Protein AF-A0A1Q9T207-F1 (afdb_monomer_lite)

Radius of gyration: 22.08 Å; chains: 1; bounding box: 42×48×74 Å

Foldseek 3Di:
DVLLLLLLQVQQWPPDDDDDDPRDPVVSLVCQLVSLLVLLLVLLLQLLVVVVPDPSLVSLLVSLVVSCNGRVCPVLLVQQLVQQLVVDPDPVRSVVSSPDPDGDPRSVVRSVVVSVVSSVVLSVCSVPDDSVSSSNVSSNVRSVVSVVVVVVVVPDDPDDPDDPPPPPPPPPPPDDPDVVVVPDDPDDDDDDDDDDDDDDDDDDPDDDDDDDPPDDDDDDDDD

Structure (mmCIF, N/CA/C/O backbone):
data_AF-A0A1Q9T207-F1
#
_entry.id   AF-A0A1Q9T207-F1
#
loop_
_atom_site.group_PDB
_atom_site.id
_atom_site.type_symbol
_atom_site.label_atom_id
_atom_site.label_alt_id
_atom_site.label_comp_id
_atom_site.label_asym_id
_atom_site.label_entity_id
_atom_site.label_seq_id
_atom_site.pdbx_PDB_ins_code
_atom_site.Cartn_x
_atom_site.Cartn_y
_atom_site.Cartn_z
_atom_site.occupancy
_atom_site.B_iso_or_equiv
_atom_site.auth_seq_id
_atom_site.auth_comp_id
_atom_site.auth_asym_id
_atom_site.auth_atom_id
_atom_site.pdbx_PDB_model_num
ATOM 1 N N . MET A 1 1 ? 7.999 22.626 -12.030 1.00 81.19 1 MET A N 1
ATOM 2 C CA . MET A 1 1 ? 7.361 22.180 -10.773 1.00 81.19 1 MET A CA 1
ATOM 3 C C . MET A 1 1 ? 6.037 21.455 -11.021 1.00 81.19 1 MET A C 1
ATOM 5 O O . MET A 1 1 ? 6.000 20.248 -10.842 1.00 81.19 1 MET A O 1
ATOM 9 N N . ILE A 1 2 ? 4.993 22.129 -11.523 1.00 85.50 2 ILE A N 1
ATOM 10 C CA . ILE A 1 2 ? 3.649 21.536 -11.728 1.00 85.50 2 ILE A CA 1
ATOM 11 C C . ILE A 1 2 ? 3.660 20.309 -12.662 1.00 85.50 2 ILE A C 1
ATOM 13 O O . ILE A 1 2 ? 3.004 19.313 -12.377 1.00 85.50 2 ILE A O 1
ATOM 17 N N . ALA A 1 3 ? 4.436 20.346 -13.753 1.00 85.25 3 ALA A N 1
ATOM 18 C CA . ALA A 1 3 ? 4.557 19.205 -14.669 1.00 85.25 3 ALA A CA 1
ATOM 19 C C . ALA A 1 3 ? 5.151 17.955 -13.988 1.00 85.25 3 ALA A C 1
ATOM 21 O O . ALA A 1 3 ? 4.603 16.872 -14.128 1.00 85.25 3 ALA A O 1
ATOM 22 N N . ALA A 1 4 ? 6.199 18.126 -13.176 1.00 85.31 4 ALA A N 1
ATOM 23 C CA . ALA A 1 4 ? 6.829 17.036 -12.428 1.00 85.31 4 ALA A CA 1
ATOM 24 C C . ALA A 1 4 ? 5.882 16.417 -11.385 1.00 85.31 4 ALA A C 1
ATOM 26 O O . ALA A 1 4 ? 5.848 15.201 -11.236 1.00 85.31 4 ALA A O 1
ATOM 27 N N . LEU A 1 5 ? 5.074 17.239 -10.704 1.00 87.56 5 LEU A N 1
ATOM 28 C CA . LEU A 1 5 ? 4.040 16.744 -9.789 1.00 87.56 5 LEU A CA 1
ATOM 29 C C . LEU A 1 5 ? 2.987 15.916 -10.530 1.00 87.56 5 LEU A C 1
ATOM 31 O O . LEU A 1 5 ? 2.640 14.834 -10.080 1.00 87.56 5 LEU A O 1
ATOM 35 N N . ARG A 1 6 ? 2.516 16.384 -11.690 1.00 87.31 6 ARG A N 1
ATOM 36 C CA . ARG A 1 6 ? 1.548 15.643 -12.509 1.00 87.31 6 ARG A CA 1
ATOM 37 C C . ARG A 1 6 ? 2.106 14.303 -12.988 1.00 87.31 6 ARG A C 1
ATOM 39 O O . ARG A 1 6 ? 1.400 13.303 -12.895 1.00 87.31 6 ARG A O 1
ATOM 46 N N . ASP A 1 7 ? 3.351 14.283 -13.456 1.00 88.25 7 ASP A N 1
ATOM 47 C CA . ASP A 1 7 ? 4.018 13.064 -13.920 1.00 88.25 7 ASP A CA 1
ATOM 48 C C . ASP A 1 7 ? 4.171 12.058 -12.768 1.00 88.25 7 ASP A C 1
ATOM 50 O O . ASP A 1 7 ? 3.765 10.902 -12.907 1.00 88.25 7 ASP A O 1
ATOM 54 N N . ALA A 1 8 ? 4.640 12.507 -11.597 1.00 88.25 8 ALA A N 1
ATOM 55 C CA . ALA A 1 8 ? 4.740 11.676 -10.396 1.00 88.25 8 ALA A CA 1
ATOM 56 C C . ALA A 1 8 ? 3.371 11.143 -9.936 1.00 88.25 8 ALA A C 1
ATOM 58 O O . ALA A 1 8 ? 3.242 9.950 -9.666 1.00 88.25 8 ALA A O 1
ATOM 59 N N . THR A 1 9 ? 2.333 11.984 -9.902 1.00 89.19 9 THR A N 1
ATOM 60 C CA . THR A 1 9 ? 0.974 11.563 -9.531 1.00 89.19 9 THR A CA 1
ATOM 61 C C . THR A 1 9 ? 0.409 10.552 -10.523 1.00 89.19 9 THR A C 1
ATOM 63 O O . THR A 1 9 ? -0.174 9.559 -10.100 1.00 89.19 9 THR A O 1
ATOM 66 N N . SER A 1 10 ? 0.617 10.749 -11.828 1.00 88.88 10 SER A N 1
ATOM 67 C CA . SER A 1 10 ? 0.140 9.814 -12.858 1.00 88.88 10 SER A CA 1
ATOM 68 C C . SER A 1 10 ? 0.834 8.449 -12.813 1.00 88.88 10 SER A C 1
ATOM 70 O O . SER A 1 10 ? 0.262 7.457 -13.253 1.00 88.88 10 SER A O 1
ATOM 72 N N . PHE A 1 11 ? 2.061 8.395 -12.286 1.00 88.88 11 PHE A N 1
ATOM 73 C CA . PHE A 1 11 ? 2.812 7.155 -12.119 1.00 88.88 11 PHE A CA 1
ATOM 74 C C . PHE A 1 11 ? 2.459 6.433 -10.813 1.00 88.88 11 PHE A C 1
ATOM 76 O O . PHE A 1 11 ? 2.287 5.218 -10.805 1.00 88.88 11 PHE A O 1
ATOM 83 N N . LEU A 1 12 ? 2.355 7.174 -9.706 1.00 87.81 12 LEU A N 1
ATOM 84 C CA . LEU A 1 12 ? 2.147 6.612 -8.368 1.00 87.81 12 LEU A CA 1
ATOM 85 C C . LEU A 1 12 ? 0.671 6.365 -8.025 1.00 87.81 12 LEU A C 1
ATOM 87 O O . LEU A 1 12 ? 0.388 5.692 -7.032 1.00 87.81 12 LEU A O 1
ATOM 91 N N . THR A 1 13 ? -0.264 6.924 -8.800 1.00 89.44 13 THR A N 1
ATOM 92 C CA . THR A 1 13 ? -1.707 6.813 -8.555 1.00 89.44 13 THR A CA 1
ATOM 93 C C . THR A 1 13 ? -2.482 6.488 -9.831 1.00 89.44 13 THR A C 1
ATOM 95 O O . THR A 1 13 ? -2.053 6.795 -10.939 1.00 89.44 13 THR A O 1
ATOM 98 N N . ARG A 1 14 ? -3.672 5.905 -9.674 1.00 88.94 14 ARG A N 1
ATOM 99 C CA . ARG A 1 14 ? -4.650 5.642 -10.742 1.00 88.94 14 ARG A CA 1
ATOM 100 C C . ARG A 1 14 ? -5.539 6.844 -11.063 1.00 88.94 14 ARG A C 1
ATOM 102 O O . ARG A 1 14 ? -6.515 6.693 -11.797 1.00 88.94 14 ARG A O 1
ATOM 109 N N . VAL A 1 15 ? -5.245 8.024 -10.517 1.00 85.62 15 VAL A N 1
ATOM 110 C CA . VAL A 1 15 ? -6.032 9.227 -10.799 1.00 85.62 15 VAL A CA 1
ATOM 111 C C . VAL A 1 15 ? -5.892 9.556 -12.292 1.00 85.62 15 VAL A C 1
ATOM 113 O O . VAL A 1 15 ? -4.766 9.736 -12.764 1.00 85.62 15 VAL A O 1
ATOM 116 N N . PRO A 1 16 ? -6.998 9.625 -13.058 1.00 79.31 16 PRO A N 1
ATOM 117 C CA . PRO A 1 16 ? -6.947 9.861 -14.494 1.00 79.31 16 PRO A CA 1
ATOM 118 C C . PRO A 1 16 ? -6.528 11.308 -14.767 1.00 79.31 16 PRO A C 1
ATOM 120 O O . PRO A 1 16 ? -7.347 12.220 -14.847 1.00 79.31 16 PRO A O 1
ATOM 123 N N . LEU A 1 17 ? -5.221 11.520 -14.902 1.00 81.56 17 LEU A N 1
ATOM 124 C CA . LEU A 1 17 ? -4.640 12.795 -15.298 1.00 81.56 17 LEU A CA 1
ATOM 125 C C . LEU A 1 17 ? -4.380 12.776 -16.807 1.00 81.56 17 LEU A C 1
ATOM 127 O O . LEU A 1 17 ? -3.891 11.765 -17.324 1.00 81.56 17 LEU A O 1
ATOM 131 N N . PRO A 1 18 ? -4.659 13.872 -17.540 1.00 77.31 18 PRO A N 1
ATOM 132 C CA . PRO A 1 18 ? -4.395 13.876 -18.968 1.00 77.31 18 PRO A CA 1
ATOM 133 C C . PRO A 1 18 ? -2.890 13.678 -19.201 1.00 77.31 18 PRO A C 1
ATOM 135 O O . PRO A 1 18 ? -2.061 14.240 -18.476 1.00 77.31 18 PRO A O 1
ATOM 138 N N . GLN A 1 19 ? -2.525 12.873 -20.188 1.00 71.31 19 GLN A N 1
ATOM 139 C CA . GLN A 1 19 ? -1.120 12.641 -20.515 1.00 71.31 19 GLN A CA 1
ATOM 140 C C . GLN A 1 19 ? -0.538 13.903 -21.161 1.00 71.31 19 GLN A C 1
ATOM 142 O O . GLN A 1 19 ? -1.222 14.585 -21.925 1.00 71.31 19 GLN A O 1
ATOM 147 N N . ARG A 1 20 ? 0.701 14.256 -20.810 1.00 80.44 20 ARG A N 1
ATOM 148 C CA . ARG A 1 20 ? 1.410 15.396 -21.403 1.00 80.44 20 ARG A CA 1
ATOM 149 C C . ARG A 1 20 ? 2.435 14.908 -22.413 1.00 80.44 20 ARG A C 1
ATOM 151 O O . ARG A 1 20 ? 3.100 13.897 -22.195 1.00 80.44 20 ARG A O 1
ATOM 158 N N . GLU A 1 21 ? 2.618 15.682 -23.474 1.00 76.50 21 GLU A N 1
ATOM 159 C CA . GLU A 1 21 ? 3.817 15.568 -24.298 1.00 76.50 21 GLU A CA 1
ATOM 160 C C . GLU A 1 21 ? 5.047 15.901 -23.438 1.00 76.50 21 GLU A C 1
ATOM 162 O O . GLU A 1 21 ? 5.043 16.877 -22.682 1.00 76.50 21 GLU A O 1
ATOM 167 N N . GLY A 1 22 ? 6.080 15.057 -23.509 1.00 78.81 22 GLY A N 1
ATOM 168 C CA . GLY A 1 22 ? 7.305 15.226 -22.719 1.00 78.81 22 GLY A CA 1
ATOM 169 C C . GLY A 1 22 ? 7.266 14.671 -21.288 1.00 78.81 22 GLY A C 1
ATOM 170 O O . GLY A 1 22 ? 7.990 15.191 -20.445 1.00 78.81 22 GLY A O 1
ATOM 171 N N . PHE A 1 23 ? 6.456 13.640 -21.010 1.00 85.44 23 PHE A N 1
ATOM 172 C CA . PHE A 1 23 ? 6.502 12.886 -19.745 1.00 85.44 23 PHE A CA 1
ATOM 173 C C . PHE A 1 23 ? 7.939 12.460 -19.393 1.00 85.44 23 PHE A C 1
ATOM 175 O O . PHE A 1 23 ? 8.586 11.747 -20.169 1.00 85.44 23 PHE A O 1
ATOM 182 N N . ASP A 1 24 ? 8.420 12.867 -18.216 1.00 86.12 24 ASP A N 1
ATOM 183 C CA . ASP A 1 24 ? 9.770 12.551 -17.738 1.00 86.12 24 ASP A CA 1
ATOM 184 C C . ASP A 1 24 ? 9.762 12.184 -16.251 1.00 86.12 24 ASP A C 1
ATOM 186 O O . ASP A 1 24 ? 9.867 13.023 -15.350 1.00 86.12 24 ASP A O 1
ATOM 190 N N . LEU A 1 25 ? 9.699 10.877 -16.000 1.00 85.00 25 LEU A N 1
ATOM 191 C CA . LEU A 1 25 ? 9.671 10.332 -14.649 1.00 85.00 25 LEU A CA 1
ATOM 192 C C . LEU A 1 25 ? 10.972 10.587 -13.872 1.00 85.00 25 LEU A C 1
ATOM 194 O O . LEU A 1 25 ? 10.935 10.751 -12.654 1.00 85.00 25 LEU A O 1
ATOM 198 N N . ALA A 1 26 ? 12.120 10.649 -14.555 1.00 86.06 26 ALA A N 1
ATOM 199 C CA . ALA A 1 26 ? 13.399 10.896 -13.894 1.00 86.06 26 ALA A CA 1
ATOM 200 C C . ALA A 1 26 ? 13.456 12.329 -13.354 1.00 86.06 26 ALA A C 1
ATOM 202 O O . ALA A 1 26 ? 13.868 12.549 -12.215 1.00 86.06 26 ALA A O 1
ATOM 203 N N . ARG A 1 27 ? 12.959 13.299 -14.130 1.00 86.69 27 ARG A N 1
ATOM 204 C CA . ARG A 1 27 ? 12.821 14.693 -13.689 1.00 86.69 27 ARG A CA 1
ATOM 205 C C . ARG A 1 27 ? 11.719 14.883 -12.642 1.00 86.69 27 ARG A C 1
ATOM 207 O O . ARG A 1 27 ? 11.763 15.853 -11.886 1.00 86.69 27 ARG A O 1
ATOM 214 N N . ALA A 1 28 ? 10.751 13.971 -12.581 1.00 89.62 28 ALA A N 1
ATOM 215 C CA . ALA A 1 28 ? 9.677 13.962 -11.591 1.00 89.62 28 ALA A CA 1
ATOM 216 C C . ALA A 1 28 ? 10.046 13.289 -10.256 1.00 89.62 28 ALA A C 1
ATOM 218 O O . ALA A 1 28 ? 9.310 13.447 -9.284 1.00 89.62 28 ALA A O 1
ATOM 219 N N . ALA A 1 29 ? 11.180 12.585 -10.177 1.00 89.62 29 ALA A N 1
ATOM 220 C CA . ALA A 1 29 ? 11.577 11.789 -9.013 1.00 89.62 29 ALA A CA 1
ATOM 221 C C . ALA A 1 29 ? 11.528 12.565 -7.684 1.00 89.62 29 ALA A C 1
ATOM 223 O O . ALA A 1 29 ? 10.996 12.062 -6.701 1.00 89.62 29 ALA A O 1
ATOM 224 N N . TRP A 1 30 ? 11.994 13.819 -7.655 1.00 91.81 30 TRP A N 1
ATOM 225 C CA . TRP A 1 30 ? 11.982 14.653 -6.441 1.00 91.81 30 TRP A CA 1
ATOM 226 C C . TRP A 1 30 ? 10.572 14.876 -5.858 1.00 91.81 30 TRP A C 1
ATOM 228 O O . TRP A 1 30 ? 10.441 15.167 -4.673 1.00 91.81 30 TRP A O 1
ATOM 238 N N . ALA A 1 31 ? 9.518 14.729 -6.669 1.00 93.00 31 ALA A N 1
ATOM 239 C CA . ALA A 1 31 ? 8.132 14.914 -6.255 1.00 93.00 31 ALA A CA 1
ATOM 240 C C . ALA A 1 31 ? 7.495 13.647 -5.653 1.00 93.00 31 ALA A C 1
ATOM 242 O O . ALA A 1 31 ? 6.406 13.724 -5.086 1.00 93.00 31 ALA A O 1
ATOM 243 N N . PHE A 1 32 ? 8.146 12.481 -5.735 1.00 93.50 32 PHE A N 1
ATOM 244 C CA . PHE A 1 32 ? 7.571 11.221 -5.247 1.00 93.50 32 PHE A CA 1
ATOM 245 C C . PHE A 1 32 ? 7.272 11.230 -3.740 1.00 93.50 32 PHE A C 1
ATOM 247 O O . PHE A 1 32 ? 6.194 10.762 -3.374 1.00 93.50 32 PHE A O 1
ATOM 254 N N . PRO A 1 33 ? 8.142 11.764 -2.854 1.00 95.12 33 PRO A N 1
ATOM 255 C CA . PRO A 1 33 ? 7.838 11.827 -1.424 1.00 95.12 33 PRO A CA 1
ATOM 256 C C . PRO A 1 33 ? 6.640 12.735 -1.128 1.00 95.12 33 PRO A C 1
ATOM 258 O O . PRO A 1 33 ? 5.850 12.429 -0.245 1.00 95.12 33 PRO A O 1
ATOM 261 N N . ILE A 1 34 ? 6.461 13.809 -1.906 1.00 96.06 34 ILE A N 1
ATOM 262 C CA . ILE A 1 34 ? 5.330 14.740 -1.770 1.00 96.06 34 ILE A CA 1
ATOM 263 C C . ILE A 1 34 ? 4.022 14.038 -2.146 1.00 96.06 34 ILE A C 1
ATOM 265 O O . ILE A 1 34 ? 3.042 14.102 -1.408 1.00 96.06 34 ILE A O 1
ATOM 269 N N . VAL A 1 35 ? 4.015 13.319 -3.272 1.00 94.88 35 VAL A N 1
ATOM 270 C CA . VAL A 1 35 ? 2.852 12.522 -3.691 1.00 94.88 35 VAL A CA 1
ATOM 271 C C . VAL A 1 35 ? 2.574 11.402 -2.685 1.00 94.88 35 VAL A C 1
ATOM 273 O O . VAL A 1 35 ? 1.422 11.177 -2.326 1.00 94.88 35 VAL A O 1
ATOM 276 N N . GLY A 1 36 ? 3.619 10.739 -2.180 1.00 95.25 36 GLY A N 1
ATOM 277 C CA . GLY A 1 36 ? 3.515 9.735 -1.122 1.00 95.25 36 GLY A CA 1
ATOM 278 C C . GLY A 1 36 ? 2.890 10.291 0.158 1.00 95.25 36 GLY A C 1
ATOM 279 O O . GLY A 1 36 ? 1.985 9.666 0.704 1.00 95.25 36 GLY A O 1
ATOM 280 N N . ALA A 1 37 ? 3.306 11.486 0.588 1.00 97.44 37 ALA A N 1
ATOM 281 C CA . ALA A 1 37 ? 2.718 12.180 1.730 1.00 97.44 37 ALA A CA 1
ATOM 282 C C . ALA A 1 37 ? 1.232 12.479 1.514 1.00 97.44 37 ALA A C 1
ATOM 284 O O . ALA A 1 37 ? 0.419 12.222 2.397 1.00 97.44 37 ALA A O 1
ATOM 285 N N . GLY A 1 38 ? 0.868 12.963 0.322 1.00 97.00 38 GLY A N 1
ATOM 286 C CA . GLY A 1 38 ? -0.524 13.230 -0.039 1.00 97.00 38 GLY A CA 1
ATOM 287 C C . GLY A 1 38 ? -1.396 11.973 -0.008 1.00 97.00 38 GLY A C 1
ATOM 288 O O . GLY A 1 38 ? -2.480 11.994 0.568 1.00 97.00 38 GLY A O 1
ATOM 289 N N . VAL A 1 39 ? -0.907 10.859 -0.563 1.00 96.19 39 VAL A N 1
ATOM 290 C CA . VAL A 1 39 ? -1.602 9.561 -0.498 1.00 96.19 39 VAL A CA 1
ATOM 291 C C . VAL A 1 39 ? -1.780 9.118 0.955 1.00 96.19 39 VAL A C 1
ATOM 293 O O . VAL A 1 39 ? -2.894 8.788 1.351 1.00 96.19 39 VAL A O 1
ATOM 296 N N . GLY A 1 40 ? -0.719 9.170 1.764 1.00 97.00 40 GLY A N 1
ATOM 297 C CA . GLY A 1 40 ? -0.780 8.801 3.179 1.00 97.00 40 GLY A CA 1
ATOM 298 C C . GLY A 1 40 ? -1.740 9.673 3.993 1.00 97.00 40 GLY A C 1
ATOM 299 O O . GLY A 1 40 ? -2.481 9.156 4.824 1.00 97.00 40 GLY A O 1
ATOM 300 N N . ALA A 1 41 ? -1.800 10.976 3.706 1.00 97.88 41 ALA A N 1
ATOM 301 C CA . ALA A 1 41 ? -2.737 11.893 4.349 1.00 97.88 41 ALA A CA 1
ATOM 302 C C . ALA A 1 41 ? -4.199 11.560 4.009 1.00 97.88 41 ALA A C 1
ATOM 304 O O . ALA A 1 41 ? -5.042 11.521 4.903 1.00 97.88 41 ALA A O 1
ATOM 305 N N . VAL A 1 42 ? -4.495 11.266 2.736 1.00 97.06 42 VAL A N 1
ATOM 306 C CA . VAL A 1 42 ? -5.834 10.830 2.301 1.00 97.06 42 VAL A CA 1
ATOM 307 C C . VAL A 1 42 ? -6.221 9.521 2.986 1.00 97.06 42 VAL A C 1
ATOM 309 O O . VAL A 1 42 ? -7.328 9.409 3.506 1.00 97.06 42 VAL A O 1
ATOM 312 N N . VAL A 1 43 ? -5.309 8.549 3.042 1.00 97.31 43 VAL A N 1
ATOM 313 C CA . VAL A 1 43 ? -5.544 7.262 3.714 1.00 97.31 43 VAL A CA 1
ATOM 314 C C . VAL A 1 43 ? -5.778 7.454 5.213 1.00 97.31 43 VAL A C 1
ATOM 316 O O . VAL A 1 43 ? -6.706 6.862 5.755 1.00 97.31 43 VAL A O 1
ATOM 319 N N . GLY A 1 44 ? -5.005 8.316 5.879 1.00 97.56 44 GLY A N 1
ATOM 320 C CA . GLY A 1 44 ? -5.186 8.621 7.302 1.00 97.56 44 GLY A CA 1
ATOM 321 C C . GLY A 1 44 ? -6.515 9.306 7.599 1.00 97.56 44 GLY A C 1
ATOM 322 O O . GLY A 1 44 ? -7.206 8.920 8.540 1.00 97.56 44 GLY A O 1
ATOM 323 N N . ALA A 1 45 ? -6.915 10.263 6.758 1.00 97.69 45 ALA A N 1
ATOM 324 C CA . ALA A 1 45 ? -8.205 10.931 6.880 1.00 97.69 45 ALA A CA 1
ATOM 325 C C . ALA A 1 45 ? -9.371 9.954 6.659 1.00 97.69 45 ALA A C 1
ATOM 327 O O . ALA A 1 45 ? -10.351 9.994 7.401 1.00 97.69 45 ALA A O 1
ATOM 328 N N . LEU A 1 46 ? -9.253 9.044 5.685 1.00 97.56 46 LEU A N 1
ATOM 329 C CA . LEU A 1 46 ? -10.243 7.991 5.453 1.00 97.56 46 LEU A CA 1
ATOM 330 C C . LEU A 1 46 ? -10.307 6.996 6.616 1.00 97.56 46 LEU A C 1
ATOM 332 O O . LEU A 1 46 ? -11.405 6.644 7.033 1.00 97.56 46 LEU A O 1
ATOM 336 N N . ALA A 1 47 ? -9.161 6.568 7.154 1.00 97.81 47 ALA A N 1
ATOM 337 C CA . ALA A 1 47 ? -9.100 5.652 8.292 1.00 97.81 47 ALA A CA 1
ATOM 338 C C . ALA A 1 47 ? -9.803 6.245 9.516 1.00 97.81 47 ALA A C 1
ATOM 340 O O . ALA A 1 47 ? -10.690 5.608 10.081 1.00 97.81 47 ALA A O 1
ATOM 341 N N . TRP A 1 48 ? -9.451 7.482 9.881 1.00 97.94 48 TRP A N 1
ATOM 342 C CA . TRP A 1 48 ? -10.067 8.163 11.016 1.00 97.94 48 TRP A CA 1
ATOM 343 C C . TRP A 1 48 ? -11.549 8.471 10.776 1.00 97.94 48 TRP A C 1
ATOM 345 O O . TRP A 1 48 ? -12.391 8.214 11.630 1.00 97.94 48 TRP A O 1
ATOM 355 N N . GLY A 1 49 ? -11.901 8.987 9.596 1.00 97.38 49 GLY A N 1
ATOM 356 C CA . GLY A 1 49 ? -13.292 9.289 9.257 1.00 97.38 49 GLY A CA 1
ATOM 357 C C . GLY A 1 49 ? -14.182 8.044 9.283 1.00 97.38 49 GLY A C 1
ATOM 358 O O . GLY A 1 49 ? -15.290 8.087 9.811 1.00 97.38 49 GLY A O 1
ATOM 359 N N . ALA A 1 50 ? -13.684 6.913 8.776 1.00 97.62 50 ALA A N 1
ATOM 360 C CA . ALA A 1 50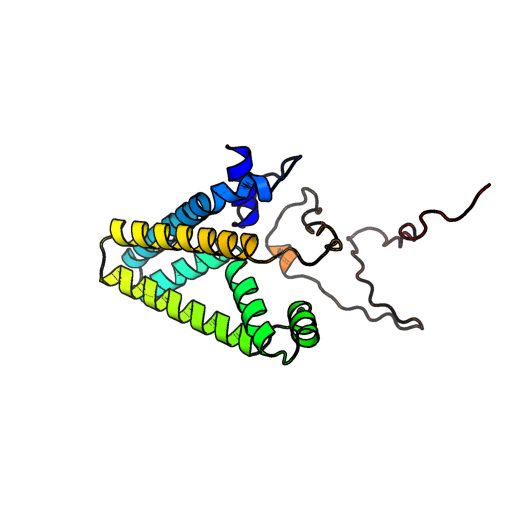 ? -14.399 5.644 8.829 1.00 97.62 50 ALA A CA 1
ATOM 361 C C . ALA A 1 50 ? -14.525 5.107 10.263 1.00 97.62 50 ALA A C 1
ATOM 363 O O . ALA A 1 50 ? -15.572 4.558 10.602 1.00 97.62 50 ALA A O 1
ATOM 364 N N . SER A 1 51 ? -13.522 5.295 11.130 1.00 97.44 51 SER A N 1
ATOM 365 C CA . SER A 1 51 ? -13.589 4.807 12.517 1.00 97.44 51 SER A CA 1
ATOM 366 C C . SER A 1 51 ? -14.646 5.504 13.372 1.00 97.44 51 SER A C 1
ATOM 368 O O . SER A 1 51 ? -15.007 4.987 14.423 1.00 97.44 51 SER A O 1
ATOM 370 N N . LEU A 1 52 ? -15.182 6.642 12.919 1.00 97.00 52 LEU A N 1
ATOM 371 C CA . LEU A 1 52 ? -16.332 7.296 13.554 1.00 97.00 52 LEU A CA 1
ATOM 372 C C . LEU A 1 52 ? -17.657 6.560 13.297 1.00 97.00 52 LEU A C 1
ATOM 374 O O . LEU A 1 52 ? -18.631 6.792 14.007 1.00 97.00 52 LEU A O 1
ATOM 378 N N . LEU A 1 53 ? -17.712 5.706 12.271 1.00 97.75 53 LEU A N 1
ATOM 379 C CA . LEU A 1 53 ? -18.935 5.043 11.808 1.00 97.75 53 LEU A CA 1
ATOM 380 C C . LEU A 1 53 ? -18.893 3.521 11.979 1.00 97.75 53 LEU A C 1
ATOM 382 O O . LEU A 1 53 ? -19.938 2.891 12.126 1.00 97.75 53 LEU A O 1
ATOM 386 N N . VAL A 1 54 ? -17.703 2.917 11.920 1.00 97.69 54 VAL A N 1
ATOM 387 C CA . VAL A 1 54 ? -17.510 1.460 11.962 1.00 97.69 54 VAL A CA 1
ATOM 388 C C . VAL A 1 54 ? -16.372 1.073 12.914 1.00 97.69 54 VAL A C 1
ATOM 390 O O . VAL A 1 54 ? -15.524 1.912 13.221 1.00 97.69 54 VAL A O 1
ATOM 393 N N . PRO A 1 55 ? -16.294 -0.197 13.363 1.00 97.50 55 PRO A N 1
ATOM 394 C CA . PRO A 1 55 ? -15.214 -0.643 14.238 1.00 97.50 55 PRO A CA 1
ATOM 395 C C . PRO A 1 55 ? -13.816 -0.368 13.651 1.00 97.50 55 PRO A C 1
ATOM 397 O O . PRO A 1 55 ? -13.640 -0.490 12.432 1.00 97.50 55 PRO A O 1
ATOM 400 N N . PRO A 1 56 ? -12.792 -0.094 14.487 1.00 96.25 56 PRO A N 1
ATOM 401 C CA . PRO A 1 56 ? -11.456 0.303 14.026 1.00 96.25 56 PRO A CA 1
ATOM 402 C C . PRO A 1 56 ? -10.814 -0.657 13.019 1.00 96.25 56 PRO A C 1
ATOM 404 O O . PRO A 1 56 ? -10.152 -0.221 12.080 1.00 96.25 56 PRO A O 1
ATOM 407 N N . LEU A 1 57 ? -11.045 -1.966 13.166 1.00 97.81 57 LEU A N 1
ATOM 408 C CA . LEU A 1 57 ? -10.548 -2.972 12.226 1.00 97.81 57 LEU A CA 1
ATOM 409 C C . LEU A 1 57 ? -11.160 -2.813 10.824 1.00 97.81 57 LEU A C 1
ATOM 411 O O . LEU A 1 57 ? -10.456 -2.916 9.817 1.00 97.81 57 LEU A O 1
ATOM 415 N N . VAL A 1 58 ? -12.464 -2.534 10.752 1.00 97.94 58 VAL A N 1
ATOM 416 C CA . VAL A 1 58 ? -13.174 -2.311 9.485 1.00 97.94 58 VAL A CA 1
ATOM 417 C C . VAL A 1 58 ? -12.702 -1.002 8.856 1.00 97.94 58 VAL A C 1
ATOM 419 O O . VAL A 1 58 ? -12.382 -0.981 7.671 1.00 97.94 58 VAL A O 1
ATOM 422 N N . ALA A 1 59 ? -12.572 0.063 9.651 1.00 97.94 59 ALA A N 1
ATOM 423 C CA . ALA A 1 59 ? -12.055 1.354 9.199 1.00 97.94 59 ALA A CA 1
ATOM 424 C C . ALA A 1 59 ? -10.633 1.248 8.620 1.00 97.94 59 ALA A C 1
ATOM 426 O O . ALA A 1 59 ? -10.377 1.720 7.511 1.00 97.94 59 ALA A O 1
ATOM 427 N N . ALA A 1 60 ? -9.728 0.558 9.323 1.00 98.06 60 ALA A N 1
ATOM 428 C CA . ALA A 1 60 ? -8.369 0.295 8.858 1.00 98.06 60 ALA A CA 1
ATOM 429 C C . ALA A 1 60 ? -8.357 -0.510 7.549 1.00 98.06 60 ALA A C 1
ATOM 431 O O . ALA A 1 60 ? -7.644 -0.160 6.609 1.00 98.06 60 ALA A O 1
ATOM 432 N N . THR A 1 61 ? -9.194 -1.547 7.451 1.00 98.19 61 THR A N 1
ATOM 433 C CA . THR A 1 61 ? -9.313 -2.371 6.238 1.00 98.19 61 THR A CA 1
ATOM 434 C C . THR A 1 61 ? -9.811 -1.552 5.044 1.00 98.19 61 THR A C 1
ATOM 436 O O . THR A 1 61 ? -9.249 -1.654 3.954 1.00 98.19 61 THR A O 1
ATOM 439 N N . LEU A 1 62 ? -10.826 -0.702 5.238 1.00 98.00 62 LEU A N 1
ATOM 440 C CA . LEU A 1 62 ? -11.348 0.184 4.193 1.00 98.00 62 LEU A CA 1
ATOM 441 C C . LEU A 1 62 ? -10.303 1.208 3.734 1.00 98.00 62 LEU A C 1
ATOM 443 O O . LEU A 1 62 ? -10.178 1.453 2.534 1.00 98.00 62 LEU A O 1
ATOM 447 N N . ALA A 1 63 ? -9.527 1.770 4.661 1.00 97.50 63 ALA A N 1
ATOM 448 C CA . ALA A 1 63 ? -8.461 2.712 4.339 1.00 97.50 63 ALA A CA 1
ATOM 449 C C . ALA A 1 63 ? -7.329 2.055 3.531 1.00 97.50 63 ALA A C 1
ATOM 451 O O . ALA A 1 63 ? -6.900 2.605 2.517 1.00 97.50 63 ALA A O 1
ATOM 452 N N . VAL A 1 64 ? -6.895 0.850 3.922 1.00 97.62 64 VAL A N 1
ATOM 453 C CA . VAL A 1 64 ? -5.890 0.076 3.172 1.00 97.62 64 VAL A CA 1
ATOM 454 C C . VAL A 1 64 ? -6.424 -0.320 1.793 1.00 97.62 64 VAL A C 1
ATOM 456 O O . VAL A 1 64 ? -5.723 -0.170 0.795 1.00 97.62 64 VAL A O 1
ATOM 459 N N . LEU A 1 65 ? -7.688 -0.744 1.692 1.00 96.88 65 LEU A N 1
ATOM 460 C CA . LEU A 1 65 ? -8.321 -1.027 0.402 1.00 96.88 65 LEU A CA 1
ATOM 461 C C . LEU A 1 65 ? -8.343 0.218 -0.499 1.00 96.88 65 LEU A C 1
ATOM 463 O O . LEU A 1 65 ? -8.018 0.128 -1.685 1.00 96.88 65 LEU A O 1
ATOM 467 N N . ALA A 1 66 ? -8.681 1.382 0.058 1.00 95.88 66 ALA A N 1
ATOM 468 C CA . ALA A 1 66 ? -8.648 2.647 -0.664 1.00 95.88 66 ALA A CA 1
ATOM 469 C C . ALA A 1 66 ? -7.231 2.990 -1.149 1.00 95.88 66 ALA A C 1
ATOM 471 O O . ALA A 1 66 ? -7.080 3.407 -2.297 1.00 95.88 66 ALA A O 1
ATOM 472 N N . GLU A 1 67 ? -6.188 2.755 -0.344 1.00 95.69 67 GLU A N 1
ATOM 473 C CA . GLU A 1 67 ? -4.794 2.931 -0.775 1.00 95.69 67 GLU A CA 1
ATOM 474 C C . GLU A 1 67 ? -4.442 2.023 -1.960 1.00 95.69 67 GLU A C 1
ATOM 476 O O . GLU A 1 67 ? -3.858 2.478 -2.950 1.00 95.69 67 GLU A O 1
ATOM 481 N N . VAL A 1 68 ? -4.820 0.743 -1.890 1.00 95.44 68 VAL A N 1
ATOM 482 C CA . VAL A 1 68 ? -4.561 -0.236 -2.955 1.00 95.44 68 VAL A CA 1
ATOM 483 C C . VAL A 1 68 ? -5.241 0.189 -4.257 1.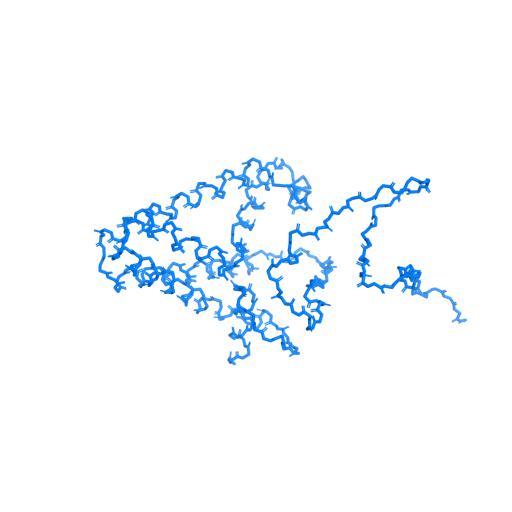00 95.44 68 VAL A C 1
ATOM 485 O O . VAL A 1 68 ? -4.616 0.157 -5.320 1.00 95.44 68 VAL A O 1
ATOM 488 N N . LEU A 1 69 ? -6.492 0.650 -4.188 1.00 94.62 69 LEU A N 1
ATOM 489 C CA . LEU A 1 69 ? -7.231 1.142 -5.352 1.00 94.62 69 LEU A CA 1
ATOM 490 C C . LEU A 1 69 ? -6.638 2.445 -5.904 1.00 94.62 69 LEU A C 1
ATOM 492 O O . LEU A 1 69 ? -6.461 2.569 -7.118 1.00 94.62 69 LEU A O 1
ATOM 496 N N . LEU A 1 70 ? -6.294 3.387 -5.021 1.00 93.38 70 LEU A N 1
ATOM 497 C CA . LEU A 1 70 ? -5.739 4.692 -5.377 1.00 93.38 70 LEU A CA 1
ATOM 498 C C . LEU A 1 70 ? -4.366 4.567 -6.038 1.00 93.38 70 LEU A C 1
ATOM 500 O O . LEU A 1 70 ? -4.088 5.271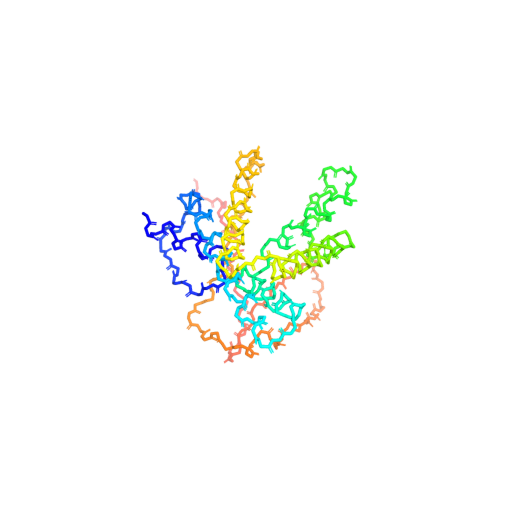 -7.004 1.00 93.38 70 LEU A O 1
ATOM 504 N N . THR A 1 71 ? -3.515 3.666 -5.551 1.00 92.38 71 THR A N 1
ATOM 505 C CA . THR A 1 71 ? -2.156 3.449 -6.078 1.00 92.38 71 THR A CA 1
ATOM 506 C C . THR A 1 71 ? -2.100 2.394 -7.183 1.00 92.38 71 THR A C 1
ATOM 508 O O . THR A 1 71 ? -1.087 2.256 -7.864 1.00 92.38 71 THR A O 1
ATOM 511 N N . GLY A 1 72 ? -3.180 1.634 -7.378 1.00 90.25 72 GLY A N 1
ATOM 512 C CA . GLY A 1 72 ? -3.236 0.540 -8.343 1.00 90.25 72 GLY A CA 1
ATOM 513 C C . GLY A 1 72 ? -2.375 -0.665 -7.969 1.00 90.25 72 GLY A C 1
ATOM 514 O O . GLY A 1 72 ? -1.989 -1.403 -8.870 1.00 90.25 72 GLY A O 1
ATOM 515 N N . ALA A 1 73 ? -2.085 -0.849 -6.676 1.00 90.75 73 ALA A N 1
ATOM 516 C CA . ALA A 1 73 ? -1.281 -1.940 -6.121 1.00 90.75 73 ALA A CA 1
ATOM 517 C C . ALA A 1 73 ? 0.184 -2.011 -6.602 1.00 90.75 73 ALA A C 1
ATOM 519 O O . ALA A 1 73 ? 0.834 -3.029 -6.393 1.00 90.75 73 ALA A O 1
ATOM 520 N N . LEU A 1 74 ? 0.742 -0.932 -7.171 1.00 88.50 74 LEU A N 1
ATOM 521 C CA . LEU A 1 74 ? 2.117 -0.913 -7.705 1.00 88.50 74 LEU A CA 1
ATOM 522 C C . LEU A 1 74 ? 3.177 -1.374 -6.682 1.00 88.50 74 LEU A C 1
ATOM 524 O O . LEU A 1 74 ? 4.154 -2.026 -7.031 1.00 88.50 74 LEU A O 1
ATOM 528 N N . HIS A 1 75 ? 2.976 -1.041 -5.405 1.00 88.19 75 HIS A N 1
ATOM 529 C CA . HIS A 1 75 ? 3.887 -1.420 -4.321 1.00 88.19 75 HIS A CA 1
ATOM 530 C C . HIS A 1 75 ? 3.767 -2.902 -3.954 1.00 88.19 75 HIS A C 1
ATOM 532 O O . HIS A 1 75 ? 4.770 -3.530 -3.630 1.00 88.19 75 HIS A O 1
ATOM 538 N N . LEU A 1 76 ? 2.550 -3.450 -4.015 1.00 90.88 76 LEU A N 1
ATOM 539 C CA . LEU A 1 76 ? 2.288 -4.857 -3.717 1.00 90.88 76 LEU A CA 1
ATOM 540 C C . LEU A 1 76 ? 2.810 -5.759 -4.836 1.00 90.88 76 LEU A C 1
ATOM 542 O O . LEU A 1 76 ? 3.365 -6.808 -4.543 1.00 90.88 76 LEU A O 1
ATOM 546 N N . ASP A 1 77 ? 2.695 -5.315 -6.088 1.00 89.81 77 ASP A N 1
ATOM 547 C CA . ASP A 1 77 ? 3.268 -5.987 -7.259 1.00 89.81 77 ASP A CA 1
ATOM 548 C C . ASP A 1 77 ? 4.798 -6.084 -7.136 1.00 89.81 77 ASP A C 1
ATOM 550 O O . ASP A 1 77 ? 5.368 -7.171 -7.137 1.00 89.81 77 ASP A O 1
ATOM 554 N N . GLY A 1 78 ? 5.461 -4.955 -6.851 1.00 89.00 78 GLY A N 1
ATOM 555 C CA . GLY A 1 78 ? 6.906 -4.932 -6.614 1.00 89.00 78 GLY A CA 1
ATOM 556 C C . GLY A 1 78 ? 7.350 -5.783 -5.417 1.00 89.00 78 GLY A C 1
ATOM 557 O O . GLY A 1 78 ? 8.411 -6.405 -5.469 1.00 89.00 78 GLY A O 1
ATOM 558 N N . LEU A 1 79 ? 6.553 -5.836 -4.344 1.00 90.81 79 LEU A N 1
ATOM 559 C CA . LEU A 1 79 ? 6.807 -6.715 -3.201 1.00 90.81 79 LEU A CA 1
ATOM 560 C C . LEU A 1 79 ? 6.689 -8.196 -3.589 1.00 90.81 79 LEU A C 1
ATOM 562 O O . LEU A 1 79 ? 7.558 -8.982 -3.209 1.00 90.81 79 LEU A O 1
ATOM 566 N N . ALA A 1 80 ? 5.649 -8.560 -4.345 1.00 92.25 80 ALA A N 1
ATOM 567 C CA . ALA A 1 80 ? 5.446 -9.920 -4.828 1.00 92.25 80 ALA A CA 1
ATOM 568 C C . ALA A 1 80 ? 6.611 -10.365 -5.723 1.00 92.25 80 ALA A C 1
ATOM 570 O O . ALA A 1 80 ? 7.226 -11.390 -5.438 1.00 92.25 80 ALA A O 1
ATOM 571 N N . ASP A 1 81 ? 6.999 -9.540 -6.700 1.00 89.62 81 ASP A N 1
ATOM 572 C CA . ASP A 1 81 ? 8.123 -9.806 -7.606 1.00 89.62 81 ASP A CA 1
ATOM 573 C C . ASP A 1 81 ? 9.449 -9.989 -6.857 1.00 89.62 81 ASP A C 1
ATOM 575 O O . ASP A 1 81 ? 10.252 -10.873 -7.175 1.00 89.62 81 ASP A O 1
ATOM 579 N N . CYS A 1 82 ? 9.701 -9.154 -5.843 1.00 88.19 82 CYS A N 1
ATOM 580 C CA . CYS A 1 82 ? 10.909 -9.256 -5.027 1.00 88.19 82 CYS A CA 1
ATOM 581 C C . CYS A 1 82 ? 10.920 -10.541 -4.191 1.00 88.19 82 CYS A C 1
ATOM 583 O O . CYS A 1 82 ? 11.964 -11.187 -4.082 1.00 88.19 82 CYS A O 1
ATOM 585 N N . ALA A 1 83 ? 9.778 -10.919 -3.615 1.00 91.12 83 ALA A N 1
ATOM 586 C CA . ALA A 1 83 ? 9.651 -12.127 -2.811 1.00 91.12 83 ALA A CA 1
ATOM 587 C C . ALA A 1 83 ? 9.732 -13.400 -3.666 1.00 91.12 83 ALA A C 1
ATOM 589 O O . ALA A 1 83 ? 10.450 -14.330 -3.302 1.00 91.12 83 ALA A O 1
ATOM 590 N N . ASP A 1 84 ? 9.083 -13.436 -4.831 1.00 89.88 84 ASP A N 1
ATOM 591 C CA . ASP A 1 84 ? 9.176 -14.565 -5.762 1.00 89.88 84 ASP A CA 1
ATOM 592 C C . ASP A 1 84 ? 10.586 -14.709 -6.345 1.00 89.88 84 ASP A C 1
ATOM 594 O O . ASP A 1 84 ? 11.092 -15.825 -6.503 1.00 89.88 84 ASP A O 1
ATOM 598 N N . GLY A 1 85 ? 11.296 -13.594 -6.543 1.00 85.69 85 GLY A N 1
ATOM 599 C CA . GLY A 1 85 ? 12.715 -13.592 -6.884 1.00 85.69 85 GLY A CA 1
ATOM 600 C C . GLY A 1 85 ? 13.599 -14.352 -5.882 1.00 85.69 85 GLY A C 1
ATOM 601 O O . GLY A 1 85 ? 14.640 -14.878 -6.277 1.00 85.69 85 GLY A O 1
ATOM 602 N N . CYS A 1 86 ? 13.201 -14.492 -4.613 1.00 86.31 86 CYS A N 1
ATOM 603 C CA . CYS A 1 86 ? 13.937 -15.293 -3.627 1.00 86.31 86 CYS A CA 1
ATOM 604 C C . CYS A 1 86 ? 13.847 -16.807 -3.885 1.00 86.31 86 CYS A C 1
ATOM 606 O O . CYS A 1 86 ? 14.722 -17.546 -3.434 1.00 86.31 86 CYS A O 1
ATOM 608 N N . GLY A 1 87 ? 12.850 -17.273 -4.645 1.00 83.88 87 GLY A N 1
ATOM 609 C CA . GLY A 1 87 ? 12.705 -18.681 -5.030 1.00 83.88 87 GLY A CA 1
ATOM 610 C C . GLY A 1 87 ? 13.754 -19.166 -6.042 1.00 83.88 87 GLY A C 1
ATOM 611 O O . GLY A 1 87 ? 13.930 -20.371 -6.224 1.00 83.88 87 GLY A O 1
ATOM 612 N N . GLY A 1 88 ? 14.481 -18.252 -6.696 1.00 85.69 88 GLY A N 1
ATOM 613 C CA . GLY A 1 88 ? 15.564 -18.591 -7.621 1.00 85.69 88 GLY A CA 1
ATOM 614 C C . GLY A 1 88 ? 16.912 -18.780 -6.916 1.00 85.69 88 GLY A C 1
ATOM 615 O O . GLY A 1 88 ? 17.337 -17.944 -6.110 1.00 85.69 88 GLY A O 1
ATOM 616 N N . ARG A 1 89 ? 17.626 -19.861 -7.253 1.00 85.00 89 ARG A N 1
ATOM 617 C CA . ARG A 1 89 ? 18.944 -20.198 -6.676 1.00 85.00 89 ARG A CA 1
ATOM 618 C C . ARG A 1 89 ? 20.088 -19.390 -7.286 1.00 85.00 89 ARG A C 1
ATOM 620 O O . ARG A 1 89 ? 20.996 -18.975 -6.575 1.00 85.00 89 ARG A O 1
ATOM 627 N N . ASP A 1 90 ? 20.022 -19.133 -8.586 1.00 89.25 90 ASP A N 1
ATOM 628 C CA . ASP A 1 90 ? 21.015 -18.375 -9.353 1.00 89.25 90 ASP A CA 1
ATOM 629 C C . ASP A 1 90 ? 20.390 -17.133 -10.015 1.00 89.25 90 ASP A C 1
ATOM 631 O O . ASP A 1 90 ? 19.170 -17.029 -10.159 1.00 89.25 90 ASP A O 1
ATOM 635 N N . ARG A 1 91 ? 21.215 -16.175 -10.454 1.00 86.50 91 ARG A N 1
ATOM 636 C CA . ARG A 1 91 ? 20.740 -14.914 -11.054 1.00 86.50 91 ARG A CA 1
ATOM 637 C C . ARG A 1 91 ? 19.814 -15.123 -12.257 1.00 86.50 91 ARG A C 1
ATOM 639 O O . ARG A 1 91 ? 18.886 -14.337 -12.438 1.00 86.50 91 ARG A O 1
ATOM 646 N N . GLU A 1 92 ? 20.065 -16.130 -13.087 1.00 87.62 92 GLU A N 1
ATOM 647 C CA . GLU A 1 92 ? 19.265 -16.387 -14.283 1.00 87.62 92 GLU A CA 1
ATOM 648 C C . GLU A 1 92 ? 17.875 -16.904 -13.903 1.00 87.62 92 GLU A C 1
ATOM 650 O O . GLU A 1 92 ? 16.873 -16.411 -14.419 1.00 87.62 92 GLU A O 1
ATOM 655 N N . SER A 1 93 ? 17.796 -17.822 -12.936 1.00 84.25 93 SER A N 1
ATOM 656 C CA . SER A 1 93 ? 16.536 -18.327 -12.390 1.00 84.25 93 SER A CA 1
ATOM 657 C C . SER A 1 93 ? 15.687 -17.219 -11.758 1.00 84.25 93 SER A C 1
ATOM 659 O O . SER A 1 93 ? 14.506 -17.122 -12.079 1.00 84.25 93 SER A O 1
ATOM 661 N N . ARG A 1 94 ? 16.286 -16.313 -10.969 1.00 85.94 94 ARG A N 1
ATOM 662 C CA . ARG A 1 94 ? 15.576 -15.166 -10.367 1.00 85.94 94 ARG A CA 1
ATOM 663 C C . ARG A 1 94 ? 14.986 -14.240 -11.428 1.00 85.94 94 ARG A C 1
ATOM 665 O O . ARG A 1 94 ? 13.822 -13.869 -11.355 1.00 85.94 94 ARG A O 1
ATOM 672 N N . LEU A 1 95 ? 15.773 -13.913 -12.456 1.00 84.75 95 LEU A N 1
ATOM 673 C CA . LEU A 1 95 ? 15.322 -13.061 -13.561 1.00 84.75 95 LEU A CA 1
ATOM 674 C C . LEU A 1 95 ? 14.275 -13.734 -14.454 1.00 84.75 95 LEU A C 1
ATOM 676 O O . LEU A 1 95 ? 13.512 -13.026 -15.107 1.00 84.75 95 LEU A O 1
ATOM 680 N N . ARG A 1 96 ? 14.268 -15.070 -14.542 1.00 86.00 96 ARG A N 1
ATOM 681 C CA . ARG A 1 96 ? 13.200 -15.814 -15.220 1.00 86.00 96 ARG A CA 1
ATOM 682 C C . ARG A 1 96 ? 11.901 -15.750 -14.421 1.00 86.00 96 ARG A C 1
ATOM 684 O O . ARG A 1 96 ? 10.886 -15.433 -15.023 1.00 86.00 96 ARG A O 1
ATOM 691 N N . ILE A 1 97 ? 11.958 -15.967 -13.104 1.00 84.81 97 ILE A N 1
ATOM 692 C CA . ILE A 1 97 ? 10.785 -15.904 -12.217 1.00 84.81 97 ILE A CA 1
ATOM 693 C C . ILE A 1 97 ? 10.144 -14.511 -12.263 1.00 84.81 97 ILE A C 1
ATOM 695 O O . ILE A 1 97 ? 8.965 -14.407 -12.554 1.00 84.81 97 ILE A O 1
ATOM 699 N N . MET A 1 98 ? 10.928 -13.436 -12.124 1.00 78.50 98 MET A N 1
ATOM 700 C CA . MET A 1 98 ? 10.410 -12.054 -12.179 1.00 78.50 98 MET A CA 1
ATOM 701 C C . MET A 1 98 ? 9.833 -11.633 -13.548 1.00 78.50 98 MET A C 1
ATOM 703 O O . MET A 1 98 ? 9.268 -10.554 -13.676 1.00 78.50 98 MET A O 1
ATOM 707 N N . LYS A 1 99 ? 10.065 -12.408 -14.616 1.00 80.81 99 LYS A N 1
ATOM 708 C CA . LYS A 1 99 ? 9.487 -12.150 -15.950 1.00 80.81 99 LYS A CA 1
ATOM 709 C C . LYS A 1 99 ? 8.247 -12.989 -16.217 1.00 80.81 99 LYS A C 1
ATOM 711 O O . LYS A 1 99 ? 7.594 -12.770 -17.239 1.00 80.81 99 LYS A O 1
ATOM 716 N N . ASP A 1 100 ? 7.986 -13.976 -15.371 1.00 81.81 100 ASP A N 1
ATOM 717 C CA . ASP A 1 100 ? 6.758 -14.741 -15.432 1.00 81.81 100 ASP A CA 1
ATOM 718 C C . ASP A 1 100 ? 5.609 -13.870 -14.912 1.00 81.81 100 ASP A C 1
ATOM 720 O O . ASP A 1 100 ? 5.787 -13.029 -14.039 1.00 81.81 100 ASP A O 1
ATOM 724 N N . HIS A 1 101 ? 4.425 -14.044 -15.486 1.00 77.88 101 HIS A N 1
ATOM 725 C CA . HIS A 1 101 ? 3.209 -13.389 -15.008 1.00 77.88 101 HIS A CA 1
ATOM 726 C C . HIS A 1 101 ? 2.522 -14.198 -13.898 1.00 77.88 101 HIS A C 1
ATOM 728 O O . HIS A 1 101 ? 1.528 -13.743 -13.332 1.00 77.88 101 HIS A O 1
ATOM 734 N N . ALA A 1 102 ? 2.997 -15.417 -13.628 1.00 81.69 102 ALA A N 1
ATOM 735 C CA . ALA A 1 102 ? 2.507 -16.244 -12.539 1.00 81.69 102 ALA A CA 1
ATOM 736 C C . ALA A 1 102 ? 3.013 -15.729 -11.184 1.00 81.69 102 ALA A C 1
ATOM 738 O O . ALA A 1 102 ? 4.215 -15.591 -10.976 1.00 81.69 102 ALA A O 1
ATOM 739 N N . VAL A 1 103 ? 2.087 -15.511 -10.248 1.00 82.25 103 VAL A N 1
ATOM 740 C CA . VAL A 1 103 ? 2.415 -15.185 -8.855 1.00 82.25 103 VAL A CA 1
ATOM 741 C C . VAL A 1 103 ? 2.780 -16.472 -8.118 1.00 82.25 103 VAL A C 1
ATOM 743 O O . VAL A 1 103 ? 2.024 -17.448 -8.147 1.00 82.25 103 VAL A O 1
ATOM 746 N N . GLY A 1 104 ? 3.935 -16.485 -7.460 1.00 86.94 104 GLY A N 1
ATOM 747 C CA . GLY A 1 104 ? 4.400 -17.608 -6.660 1.00 86.94 104 GLY A CA 1
ATOM 748 C C . GLY A 1 104 ? 3.869 -17.589 -5.225 1.00 86.94 104 GLY A C 1
ATOM 749 O O . GLY A 1 104 ? 3.185 -16.668 -4.762 1.00 86.94 104 GLY A O 1
ATOM 750 N N . VAL A 1 105 ? 4.184 -18.655 -4.483 1.00 90.75 105 VAL A N 1
ATOM 751 C CA . VAL A 1 105 ? 3.789 -18.791 -3.070 1.00 90.75 105 VAL A CA 1
ATOM 752 C C . VAL A 1 105 ? 4.495 -17.745 -2.205 1.00 90.75 105 VAL A C 1
ATOM 754 O O . VAL A 1 105 ? 3.883 -17.207 -1.286 1.00 90.75 105 VAL A O 1
ATOM 757 N N . TYR A 1 106 ? 5.752 -17.414 -2.519 1.00 90.50 106 TYR A N 1
ATOM 758 C CA . TYR A 1 106 ? 6.515 -16.402 -1.789 1.00 90.50 106 TYR A CA 1
ATOM 759 C C . TYR A 1 106 ? 5.920 -15.007 -1.981 1.00 90.50 106 TYR A C 1
ATOM 761 O O . TYR A 1 106 ? 5.707 -14.303 -0.995 1.00 90.50 106 TYR A O 1
ATOM 769 N N . GLY A 1 107 ? 5.589 -14.635 -3.219 1.00 92.50 107 GLY A N 1
ATOM 770 C CA . GLY A 1 107 ? 4.931 -13.375 -3.547 1.00 92.50 107 GLY A CA 1
ATOM 771 C C . GLY A 1 107 ? 3.569 -13.252 -2.875 1.00 92.50 107 GLY A C 1
ATOM 772 O O . GLY A 1 107 ? 3.297 -12.261 -2.197 1.00 92.50 107 GLY A O 1
ATOM 773 N N . THR A 1 108 ? 2.750 -14.304 -2.961 1.00 94.31 108 THR A N 1
ATOM 774 C CA . THR A 1 108 ? 1.436 -14.347 -2.300 1.00 94.31 108 THR A CA 1
ATOM 775 C C . THR A 1 108 ? 1.564 -14.195 -0.783 1.00 94.31 108 THR A C 1
ATOM 777 O O . THR A 1 108 ? 0.886 -13.357 -0.188 1.00 94.31 108 THR A O 1
ATOM 780 N N . ALA A 1 109 ? 2.451 -14.967 -0.146 1.00 95.56 109 ALA A N 1
ATOM 781 C CA . ALA A 1 109 ? 2.664 -14.904 1.297 1.00 95.56 109 ALA A CA 1
ATOM 782 C C . ALA A 1 109 ? 3.163 -13.520 1.738 1.00 95.56 109 ALA A C 1
ATOM 784 O O . ALA A 1 109 ? 2.658 -12.974 2.717 1.00 95.56 109 ALA A O 1
ATOM 785 N N . ALA A 1 110 ? 4.103 -12.925 0.998 1.00 95.56 110 ALA A N 1
ATOM 786 C CA . ALA A 1 110 ? 4.625 -11.596 1.294 1.00 95.56 110 ALA A CA 1
ATOM 787 C C . ALA A 1 110 ? 3.534 -10.518 1.225 1.00 95.56 110 ALA A C 1
ATOM 789 O O . ALA A 1 110 ? 3.421 -9.710 2.146 1.00 95.56 110 ALA A O 1
ATOM 790 N N . VAL A 1 111 ? 2.697 -10.528 0.182 1.00 96.12 11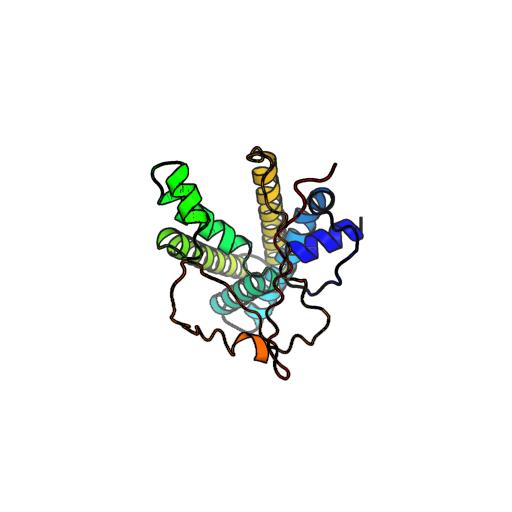1 VAL A N 1
ATOM 791 C CA . VAL A 1 111 ? 1.592 -9.568 0.030 1.00 96.12 111 VAL A CA 1
ATOM 792 C C . VAL A 1 111 ? 0.548 -9.737 1.132 1.00 96.12 111 VAL A C 1
ATOM 794 O O . VAL A 1 111 ? 0.131 -8.744 1.727 1.00 96.12 111 VAL A O 1
ATOM 797 N N . VAL A 1 112 ? 0.146 -10.974 1.446 1.00 97.12 112 VAL A N 1
ATOM 798 C CA . VAL A 1 112 ? -0.836 -11.241 2.510 1.00 97.12 112 VAL A CA 1
ATOM 799 C C . VAL A 1 112 ? -0.310 -10.771 3.864 1.00 97.12 112 VAL A C 1
ATOM 801 O O . VAL A 1 112 ? -1.004 -10.034 4.561 1.00 97.12 112 VAL A O 1
ATOM 804 N N . LEU A 1 113 ? 0.923 -11.138 4.223 1.00 97.69 113 LEU A N 1
ATOM 805 C CA . LEU A 1 113 ? 1.531 -10.721 5.488 1.00 97.69 113 LEU A CA 1
ATOM 806 C C . LEU A 1 113 ? 1.697 -9.200 5.566 1.00 97.69 113 LEU A C 1
ATOM 808 O O . LEU A 1 113 ? 1.425 -8.617 6.613 1.00 97.69 113 LEU A O 1
ATOM 812 N N . ALA A 1 114 ? 2.087 -8.549 4.467 1.00 96.69 114 ALA A N 1
ATOM 813 C CA . ALA A 1 114 ? 2.213 -7.096 4.416 1.00 96.69 114 ALA A CA 1
ATOM 814 C C . ALA A 1 114 ? 0.866 -6.389 4.610 1.00 96.69 114 ALA A C 1
ATOM 816 O O . ALA A 1 114 ? 0.788 -5.451 5.399 1.00 96.69 114 ALA A O 1
ATOM 817 N N . LEU A 1 115 ? -0.201 -6.853 3.950 1.00 97.56 115 LEU A N 1
ATOM 818 C CA . LEU A 1 115 ? -1.543 -6.289 4.112 1.00 97.56 115 LEU A CA 1
ATOM 819 C C . LEU A 1 115 ? -2.078 -6.489 5.532 1.00 97.56 115 LEU A C 1
ATOM 821 O O . LEU A 1 115 ? -2.603 -5.547 6.120 1.00 97.56 115 LEU A O 1
ATOM 825 N N . VAL A 1 116 ? -1.911 -7.685 6.105 1.00 98.25 116 VAL A N 1
ATOM 826 C CA . VAL A 1 116 ? -2.320 -7.969 7.491 1.00 98.25 116 VAL A CA 1
ATOM 827 C C . VAL A 1 116 ? -1.576 -7.061 8.467 1.00 98.25 116 VAL A C 1
ATOM 829 O O . VAL A 1 116 ? -2.206 -6.430 9.315 1.00 98.25 116 VAL A O 1
ATOM 832 N N . LEU A 1 117 ? -0.253 -6.944 8.321 1.00 97.94 117 LEU A N 1
ATOM 833 C CA . LEU A 1 117 ? 0.562 -6.074 9.165 1.00 97.94 117 LEU A CA 1
ATOM 834 C C . LEU A 1 117 ? 0.147 -4.606 9.023 1.00 97.94 117 LEU A C 1
ATOM 836 O O . LEU A 1 117 ? 0.034 -3.901 10.022 1.00 97.94 117 LEU A O 1
ATOM 840 N N . GLN A 1 118 ? -0.112 -4.151 7.797 1.00 97.38 118 GLN A N 1
ATOM 841 C CA . GLN A 1 118 ? -0.536 -2.783 7.534 1.00 97.38 118 GLN A CA 1
ATOM 842 C C . GLN A 1 118 ? -1.899 -2.479 8.169 1.00 97.38 118 GLN A C 1
ATOM 844 O O . GLN A 1 118 ? -2.047 -1.449 8.825 1.00 97.38 118 GLN A O 1
ATOM 849 N N . ILE A 1 119 ? -2.880 -3.376 8.028 1.00 98.44 119 ILE A N 1
ATOM 850 C CA . ILE A 1 119 ? -4.206 -3.223 8.644 1.00 98.44 119 ILE A CA 1
ATOM 851 C C . ILE A 1 119 ? -4.084 -3.189 10.170 1.00 98.44 119 ILE A C 1
ATOM 853 O O . ILE A 1 119 ? -4.642 -2.293 10.803 1.00 98.44 119 ILE A O 1
ATOM 857 N N . ALA A 1 120 ? -3.323 -4.117 10.758 1.00 98.19 120 ALA A N 1
ATOM 858 C CA . ALA A 1 120 ? -3.098 -4.168 12.201 1.00 98.19 120 ALA A CA 1
ATOM 859 C C . ALA A 1 120 ? -2.427 -2.886 12.721 1.00 98.19 120 ALA A C 1
ATOM 861 O O . ALA A 1 120 ? -2.849 -2.331 13.735 1.00 98.19 120 ALA A O 1
ATOM 862 N N . ALA A 1 121 ? -1.430 -2.367 11.999 1.00 97.81 121 ALA A N 1
ATOM 863 C CA . ALA A 1 121 ? -0.746 -1.129 12.357 1.00 97.81 121 ALA A CA 1
ATOM 864 C C . ALA A 1 121 ? -1.683 0.088 12.303 1.00 97.81 121 ALA A C 1
ATOM 866 O O . ALA A 1 121 ? -1.719 0.875 13.247 1.00 97.81 121 ALA A O 1
ATOM 867 N N . VAL A 1 122 ? -2.480 0.235 11.239 1.00 97.88 122 VAL A N 1
ATOM 868 C CA . VAL A 1 122 ? -3.456 1.335 11.131 1.00 97.88 122 VAL A CA 1
ATOM 869 C C . VAL A 1 122 ? -4.505 1.233 12.237 1.00 97.88 122 VAL A C 1
ATOM 871 O O . VAL A 1 122 ? -4.809 2.231 12.885 1.00 97.88 122 VAL A O 1
ATOM 874 N N . GLN A 1 123 ? -5.018 0.032 12.508 1.00 97.94 123 GLN A N 1
ATOM 875 C CA . GLN A 1 123 ? -5.980 -0.193 13.584 1.00 97.94 123 GLN A CA 1
ATOM 876 C C . GLN A 1 123 ? -5.406 0.171 14.962 1.00 97.94 123 GLN A C 1
ATOM 878 O O . GLN A 1 123 ? -6.122 0.749 15.780 1.00 97.94 123 GLN A O 1
ATOM 883 N N . ALA A 1 124 ? -4.132 -0.134 15.221 1.00 97.50 124 ALA A N 1
ATOM 884 C CA . ALA A 1 124 ? -3.462 0.245 16.463 1.00 97.50 124 ALA A CA 1
ATOM 885 C C . ALA A 1 124 ? -3.307 1.771 16.594 1.00 97.50 124 ALA A C 1
ATOM 887 O O . ALA A 1 124 ? -3.544 2.322 17.671 1.00 97.50 124 ALA A O 1
ATOM 888 N N . LEU A 1 125 ? -2.971 2.465 15.498 1.00 97.25 125 LEU A N 1
ATOM 889 C CA . LEU A 1 125 ? -2.856 3.929 15.471 1.00 97.25 125 LEU A CA 1
ATOM 890 C C . LEU A 1 125 ? -4.188 4.615 15.786 1.00 97.25 125 LEU A C 1
ATOM 892 O O . LEU A 1 125 ? -4.198 5.559 16.570 1.00 97.25 125 LEU A O 1
ATOM 896 N N . LEU A 1 126 ? -5.301 4.115 15.237 1.00 96.94 126 LEU A N 1
ATOM 897 C CA . LEU A 1 126 ? -6.642 4.657 15.498 1.00 96.94 126 LEU A CA 1
ATOM 898 C C . LEU A 1 126 ? -7.035 4.611 16.983 1.00 96.94 126 LEU A C 1
ATOM 900 O O . LEU A 1 126 ? -7.807 5.449 17.429 1.00 96.94 126 LEU A O 1
ATOM 904 N N . GLY A 1 127 ? -6.519 3.641 17.746 1.00 92.62 127 GLY A N 1
ATOM 905 C CA . GLY A 1 127 ? -6.769 3.536 19.189 1.00 92.62 127 GLY A CA 1
ATOM 906 C C . GLY A 1 127 ? -5.763 4.284 20.068 1.00 92.62 127 GLY A C 1
ATOM 907 O O . GLY A 1 127 ? -5.980 4.383 21.270 1.00 92.62 127 GLY A O 1
ATOM 908 N N . SER A 1 128 ? -4.660 4.772 19.491 1.00 95.69 128 SER A N 1
ATOM 909 C CA . SER A 1 128 ? -3.525 5.326 20.245 1.00 95.69 128 SER A CA 1
ATOM 910 C C . SER A 1 128 ? -3.290 6.816 20.001 1.00 95.69 128 SER A C 1
ATOM 912 O O . SER A 1 128 ? -2.621 7.463 20.802 1.00 95.69 128 SER A O 1
ATOM 914 N N . LEU A 1 129 ? -3.780 7.356 18.885 1.00 96.38 129 LEU A N 1
ATOM 915 C CA . LEU A 1 129 ? -3.531 8.728 18.459 1.00 96.38 129 LEU A CA 1
ATOM 916 C C . LEU A 1 129 ? -4.835 9.445 18.123 1.00 96.38 129 LEU A C 1
ATOM 918 O O . LEU A 1 129 ? -5.780 8.848 17.619 1.00 96.38 129 LEU A O 1
ATOM 922 N N . GLU A 1 130 ? -4.822 10.760 18.311 1.00 96.44 130 GLU A N 1
ATOM 923 C CA . GLU A 1 130 ? -5.833 11.661 17.767 1.00 96.44 130 GLU A CA 1
ATOM 924 C C . GLU A 1 130 ? -5.786 11.703 16.231 1.00 96.44 130 GLU A C 1
ATOM 926 O O . GLU A 1 130 ? -4.771 11.378 15.601 1.00 96.44 130 GLU A O 1
ATOM 931 N N . TRP A 1 131 ? -6.863 12.201 15.622 1.00 95.94 131 TRP A N 1
ATOM 932 C CA . TRP A 1 131 ? -7.041 12.263 14.166 1.00 95.94 131 TRP A CA 1
ATOM 933 C C . TRP A 1 131 ? -5.848 12.865 13.411 1.00 95.94 131 TRP A C 1
ATOM 935 O O . TRP A 1 131 ? -5.403 12.326 12.395 1.00 95.94 131 TRP A O 1
ATOM 945 N N . TRP A 1 132 ? -5.290 13.965 13.921 1.00 96.50 132 TRP A N 1
ATOM 946 C CA . TRP A 1 132 ? -4.160 14.657 13.303 1.00 96.50 132 TRP A CA 1
ATOM 947 C C . TRP A 1 132 ? -2.873 13.831 13.401 1.00 96.50 132 TRP A C 1
ATOM 949 O O . TRP A 1 132 ? -2.059 13.856 12.478 1.00 96.50 132 TRP A O 1
ATOM 959 N N . GLY A 1 133 ? -2.708 13.060 14.481 1.00 97.38 133 GLY A N 1
ATOM 960 C CA . GLY A 1 133 ? -1.577 12.159 14.685 1.00 97.38 133 GLY A CA 1
ATOM 961 C C . GLY A 1 133 ? -1.616 10.992 13.704 1.00 97.38 133 GLY A C 1
ATOM 962 O O . GLY A 1 133 ? -0.610 10.699 13.059 1.00 97.38 133 GLY A O 1
ATOM 963 N N . VAL A 1 134 ? -2.794 10.390 13.506 1.00 97.00 134 VAL A N 1
ATOM 964 C CA . VAL A 1 134 ? -3.002 9.331 12.503 1.00 97.00 134 VAL A CA 1
ATOM 965 C C . VAL A 1 134 ? -2.657 9.835 11.099 1.00 97.00 134 VAL A C 1
ATOM 967 O O . VAL A 1 134 ? -1.886 9.194 10.380 1.00 97.00 134 VAL A O 1
ATOM 970 N N . VAL A 1 135 ? -3.167 11.010 10.717 1.00 97.94 135 VAL A N 1
ATOM 971 C CA . VAL A 1 135 ? -2.886 11.627 9.409 1.00 97.94 135 VAL A CA 1
ATOM 972 C C . VAL A 1 135 ? -1.396 11.932 9.245 1.00 97.94 135 VAL A C 1
ATOM 974 O O . VAL A 1 135 ? -0.819 11.599 8.210 1.00 97.94 135 VAL A O 1
ATOM 977 N N . ALA A 1 136 ? -0.752 12.524 10.254 1.00 97.88 136 ALA A N 1
ATOM 978 C CA . ALA A 1 136 ? 0.663 12.885 10.197 1.00 97.88 136 ALA A CA 1
ATOM 979 C C . ALA A 1 136 ? 1.577 11.656 10.080 1.00 97.88 136 ALA A C 1
ATOM 981 O O . ALA A 1 136 ? 2.515 11.657 9.275 1.00 97.88 136 ALA A O 1
ATOM 982 N N . VAL A 1 137 ? 1.294 10.589 10.835 1.00 97.81 137 VAL A N 1
ATOM 983 C CA . VAL A 1 137 ? 2.054 9.333 10.771 1.00 97.81 137 VAL A CA 1
ATOM 984 C C . VAL A 1 137 ? 1.901 8.686 9.398 1.00 97.81 137 VAL A C 1
ATOM 986 O O . VAL A 1 137 ? 2.909 8.383 8.762 1.00 97.81 137 VAL A O 1
ATOM 989 N N . LEU A 1 138 ? 0.675 8.526 8.890 1.00 97.56 138 LEU A N 1
ATOM 990 C CA . LEU A 1 138 ? 0.466 7.888 7.586 1.00 97.56 138 LEU A CA 1
ATOM 991 C C . LEU A 1 138 ? 1.010 8.729 6.423 1.00 97.56 138 LEU A C 1
ATOM 993 O O . LEU A 1 138 ? 1.587 8.166 5.492 1.00 97.56 138 LEU A O 1
ATOM 997 N N . ALA A 1 139 ? 0.931 10.062 6.492 1.00 97.75 139 ALA A N 1
ATOM 998 C CA . ALA A 1 139 ? 1.592 10.947 5.532 1.00 97.75 139 ALA A CA 1
ATOM 999 C C . ALA A 1 139 ? 3.121 10.766 5.558 1.00 97.75 139 ALA A C 1
ATOM 1001 O O . ALA A 1 139 ? 3.756 10.631 4.510 1.00 97.75 139 ALA A O 1
ATOM 1002 N N . SER A 1 140 ? 3.717 10.686 6.749 1.00 97.62 140 SER A N 1
ATOM 1003 C CA . SER A 1 140 ? 5.159 10.468 6.909 1.00 97.62 140 SER A CA 1
ATOM 1004 C C . SER A 1 140 ? 5.590 9.106 6.359 1.00 97.62 140 SER A C 1
ATOM 1006 O O . SER A 1 140 ? 6.555 9.021 5.600 1.00 97.62 140 SER A O 1
ATOM 1008 N N . VAL A 1 141 ? 4.839 8.043 6.661 1.00 96.00 141 VAL A N 1
ATOM 1009 C CA . VAL A 1 141 ? 5.076 6.694 6.122 1.00 96.00 141 VAL A CA 1
ATOM 1010 C C . VAL A 1 141 ? 4.962 6.686 4.595 1.00 96.00 141 VAL A C 1
ATOM 1012 O O . VAL A 1 141 ? 5.830 6.132 3.916 1.00 96.00 141 VAL A O 1
ATOM 1015 N N . GLY A 1 142 ? 3.950 7.354 4.035 1.00 95.44 142 GLY A N 1
ATOM 1016 C CA . GLY A 1 142 ? 3.789 7.508 2.589 1.00 95.44 142 GLY A CA 1
ATOM 1017 C C . GLY A 1 142 ? 4.980 8.214 1.934 1.00 95.44 142 GLY A C 1
ATOM 1018 O O . GLY A 1 142 ? 5.497 7.749 0.914 1.00 95.44 142 GLY A O 1
ATOM 1019 N N . ALA A 1 143 ? 5.480 9.293 2.540 1.00 96.00 143 ALA A N 1
ATOM 1020 C CA . ALA A 1 143 ? 6.657 10.013 2.057 1.00 96.00 143 ALA A CA 1
ATOM 1021 C C . ALA A 1 143 ? 7.927 9.147 2.112 1.00 96.00 143 ALA A C 1
ATOM 1023 O O . ALA A 1 143 ? 8.680 9.069 1.133 1.00 96.00 143 ALA A O 1
ATOM 1024 N N . LEU A 1 144 ? 8.142 8.450 3.233 1.00 94.81 144 LEU A N 1
ATOM 1025 C CA . LEU A 1 144 ? 9.295 7.577 3.460 1.00 94.81 144 LEU A CA 1
ATOM 1026 C C . LEU A 1 144 ? 9.303 6.391 2.495 1.00 94.81 144 LEU A C 1
ATOM 1028 O O . LEU A 1 144 ? 10.330 6.106 1.883 1.00 94.81 144 LEU A O 1
ATOM 1032 N N . SER A 1 145 ? 8.152 5.752 2.285 1.00 91.88 145 SER A N 1
ATOM 1033 C CA . SER A 1 145 ? 7.990 4.643 1.339 1.00 91.88 145 SER A CA 1
ATOM 1034 C C . SER A 1 145 ? 8.435 5.034 -0.077 1.00 91.88 145 SER A C 1
ATOM 1036 O O . SER A 1 145 ? 9.227 4.334 -0.715 1.00 91.88 145 SER A O 1
ATOM 1038 N N . ARG A 1 146 ? 7.996 6.204 -0.555 1.00 91.62 146 ARG A N 1
ATOM 1039 C CA . ARG A 1 146 ? 8.300 6.696 -1.909 1.00 91.62 146 ARG A CA 1
ATOM 1040 C C . ARG A 1 146 ? 9.740 7.207 -2.029 1.00 91.62 146 ARG A C 1
ATOM 1042 O O . ARG A 1 146 ? 10.353 7.068 -3.085 1.00 91.62 146 ARG A O 1
ATOM 1049 N N . SER A 1 147 ? 10.319 7.693 -0.933 1.00 90.38 147 SER A N 1
ATOM 1050 C CA . SER A 1 147 ? 11.752 8.009 -0.831 1.00 90.38 147 SER A CA 1
ATOM 1051 C C . SER A 1 147 ? 12.624 6.746 -0.870 1.00 90.38 147 SER A C 1
ATOM 1053 O O . SER A 1 147 ? 13.674 6.722 -1.518 1.00 90.38 147 SER A O 1
ATOM 1055 N N . GLY A 1 148 ? 12.172 5.666 -0.227 1.00 87.25 148 GLY A N 1
ATOM 1056 C CA . GLY A 1 148 ? 12.833 4.361 -0.234 1.00 87.25 148 GLY A CA 1
ATOM 1057 C C . GLY A 1 148 ? 12.940 3.780 -1.643 1.00 87.25 148 GLY A C 1
ATOM 1058 O O . GLY A 1 148 ? 14.030 3.384 -2.060 1.00 87.25 148 GLY A O 1
ATOM 1059 N N . MET A 1 149 ? 11.849 3.831 -2.418 1.00 85.88 149 MET A N 1
ATOM 1060 C CA . MET A 1 149 ? 11.844 3.413 -3.828 1.00 85.88 149 MET A CA 1
ATOM 1061 C C . MET A 1 149 ? 12.914 4.150 -4.648 1.00 85.88 149 MET A C 1
ATOM 1063 O O . MET A 1 149 ? 13.684 3.511 -5.366 1.00 85.88 149 MET A O 1
ATOM 1067 N N . LEU A 1 150 ? 13.002 5.480 -4.523 1.00 86.12 150 LEU A N 1
ATOM 1068 C CA . LEU A 1 150 ? 14.024 6.270 -5.217 1.00 86.12 150 LEU A CA 1
ATOM 1069 C C . LEU A 1 150 ? 15.434 5.870 -4.796 1.00 86.12 150 LEU A C 1
ATOM 1071 O O . LEU A 1 150 ? 16.318 5.726 -5.634 1.00 86.12 150 LEU A O 1
ATOM 1075 N N . THR A 1 151 ? 15.642 5.658 -3.499 1.00 85.81 151 THR A N 1
ATOM 1076 C CA . THR A 1 151 ? 16.947 5.282 -2.954 1.00 85.81 151 THR A CA 1
ATOM 1077 C C . THR A 1 151 ? 17.419 3.950 -3.534 1.00 85.81 151 THR A C 1
ATOM 1079 O O . THR A 1 151 ? 18.568 3.834 -3.959 1.00 85.81 151 THR A O 1
ATOM 1082 N N . VAL A 1 152 ? 16.528 2.959 -3.619 1.00 84.81 152 VAL A N 1
ATOM 1083 C CA . VAL A 1 152 ? 16.821 1.668 -4.256 1.00 84.81 152 VAL A CA 1
ATOM 1084 C C . VAL A 1 152 ? 17.089 1.852 -5.751 1.00 84.81 152 VAL A C 1
ATOM 1086 O O . VAL A 1 152 ? 18.104 1.370 -6.251 1.00 84.81 152 VAL A O 1
ATOM 1089 N N . ALA A 1 153 ? 16.243 2.605 -6.458 1.00 82.62 153 ALA A N 1
ATOM 1090 C CA . ALA A 1 153 ? 16.394 2.850 -7.891 1.00 82.62 153 ALA A CA 1
ATOM 1091 C C . ALA A 1 153 ? 17.709 3.568 -8.252 1.00 82.62 153 ALA A C 1
ATOM 1093 O O . ALA A 1 153 ? 18.283 3.299 -9.305 1.00 82.62 153 ALA A O 1
ATOM 1094 N N . LEU A 1 154 ? 18.201 4.459 -7.386 1.00 81.75 154 LEU A N 1
ATOM 1095 C CA . LEU A 1 154 ? 19.468 5.171 -7.572 1.00 81.75 154 LEU A CA 1
ATOM 1096 C C . LEU A 1 154 ? 20.691 4.312 -7.219 1.00 81.75 154 LEU A C 1
ATOM 1098 O O . LEU A 1 154 ? 21.751 4.483 -7.819 1.00 81.75 154 LEU A O 1
ATOM 1102 N N . ARG A 1 155 ? 20.562 3.386 -6.259 1.00 83.69 155 ARG A N 1
ATOM 1103 C CA . ARG A 1 155 ? 21.657 2.495 -5.833 1.00 83.69 155 ARG A CA 1
ATOM 1104 C C . ARG A 1 155 ? 21.838 1.291 -6.754 1.00 83.69 155 ARG A C 1
ATOM 1106 O O . ARG A 1 155 ? 22.956 0.802 -6.911 1.00 83.69 155 ARG A O 1
ATOM 1113 N N . LEU A 1 156 ? 20.767 0.809 -7.381 1.00 78.31 156 LEU A N 1
ATOM 1114 C CA . LEU A 1 156 ? 20.850 -0.276 -8.351 1.00 78.31 156 LEU A CA 1
ATOM 1115 C C . LEU A 1 156 ? 21.347 0.266 -9.701 1.00 78.31 156 LEU A C 1
ATOM 1117 O O . LEU A 1 156 ? 20.660 1.015 -10.392 1.00 78.31 156 LEU A O 1
ATOM 1121 N N . ARG A 1 157 ? 22.558 -0.138 -10.112 1.00 53.19 157 ARG A N 1
ATOM 1122 C CA . ARG A 1 157 ? 23.082 0.149 -11.458 1.00 53.19 157 ARG A CA 1
ATOM 1123 C C . ARG A 1 157 ? 22.108 -0.390 -12.510 1.00 53.19 157 ARG A C 1
ATOM 1125 O O . ARG A 1 157 ? 21.798 -1.581 -12.512 1.00 53.19 157 ARG A O 1
ATOM 1132 N N . ARG A 1 158 ? 21.674 0.469 -13.443 1.00 54.38 158 ARG A N 1
ATOM 1133 C CA . ARG A 1 158 ? 20.893 0.060 -14.623 1.00 54.38 158 ARG A CA 1
ATOM 1134 C C . ARG A 1 158 ? 21.624 -1.075 -15.340 1.00 54.38 158 ARG A C 1
ATOM 1136 O O . ARG A 1 158 ? 22.722 -0.882 -15.860 1.00 54.38 158 ARG A O 1
ATOM 1143 N N . GLY A 1 159 ? 21.016 -2.255 -15.379 1.00 43.16 159 GLY A N 1
ATOM 1144 C CA . GLY A 1 159 ? 21.530 -3.375 -16.154 1.00 43.16 159 GLY A CA 1
ATOM 1145 C C . GLY A 1 159 ? 21.341 -3.134 -17.650 1.00 43.16 159 GLY A C 1
ATOM 1146 O O . GLY A 1 159 ? 20.318 -3.533 -18.180 1.00 43.16 159 GLY A O 1
ATOM 1147 N N . GLY A 1 160 ? 22.325 -2.505 -18.304 1.00 44.16 160 GLY A N 1
ATOM 1148 C CA . GLY A 1 160 ? 22.573 -2.545 -19.755 1.00 44.16 160 GLY A CA 1
ATOM 1149 C C . GLY A 1 160 ? 21.493 -1.974 -20.705 1.00 44.16 160 GLY A C 1
ATOM 1150 O O . GLY A 1 160 ? 20.301 -1.943 -20.405 1.00 44.16 160 GLY A O 1
ATOM 1151 N N . PRO A 1 161 ? 21.875 -1.521 -21.913 1.00 42.16 161 PRO A N 1
ATOM 1152 C CA . PRO A 1 161 ? 20.974 -0.838 -22.835 1.00 42.16 161 PRO A CA 1
ATOM 1153 C C . PRO A 1 161 ? 20.133 -1.850 -23.622 1.00 42.16 161 PRO A C 1
ATOM 1155 O O . PRO A 1 161 ? 20.482 -2.201 -24.742 1.00 42.16 161 PRO A O 1
ATOM 1158 N N . ARG A 1 162 ? 19.035 -2.358 -23.049 1.00 37.28 162 ARG A N 1
ATOM 1159 C CA . ARG A 1 162 ? 17.988 -3.090 -23.802 1.00 37.28 162 ARG A CA 1
ATOM 1160 C C . ARG A 1 162 ? 16.667 -3.222 -23.035 1.00 37.28 162 ARG A C 1
ATOM 1162 O O . ARG A 1 162 ? 15.949 -4.205 -23.169 1.00 37.28 162 ARG A O 1
ATOM 1169 N N . GLY A 1 163 ? 16.293 -2.203 -22.266 1.00 36.69 163 GLY A N 1
ATOM 1170 C CA . GLY A 1 163 ? 14.894 -2.037 -21.886 1.00 36.69 163 GLY A CA 1
ATOM 1171 C C . GLY A 1 163 ? 14.129 -1.563 -23.114 1.00 36.69 163 GLY A C 1
ATOM 1172 O O . GLY A 1 163 ? 14.262 -0.400 -23.497 1.00 36.69 163 GLY A O 1
ATOM 1173 N N . ARG A 1 164 ? 13.358 -2.445 -23.771 1.00 35.84 164 ARG A N 1
ATOM 1174 C CA . ARG A 1 164 ? 12.280 -1.997 -24.665 1.00 35.84 164 ARG A CA 1
ATOM 1175 C C . ARG A 1 164 ? 11.546 -0.902 -23.903 1.00 35.84 164 ARG A C 1
ATOM 1177 O O . ARG A 1 164 ? 11.071 -1.170 -22.803 1.00 35.84 164 ARG A O 1
ATOM 1184 N N . ARG A 1 165 ? 11.492 0.313 -24.461 1.00 34.41 165 ARG A N 1
ATOM 1185 C CA . ARG A 1 165 ? 10.577 1.354 -23.986 1.00 34.41 165 ARG A CA 1
ATOM 1186 C C . ARG A 1 165 ? 9.238 0.653 -23.840 1.00 34.41 165 ARG A C 1
ATOM 1188 O O . ARG A 1 165 ? 8.693 0.202 -24.851 1.00 34.41 165 ARG A O 1
ATOM 1195 N N . GLY A 1 166 ? 8.790 0.460 -22.602 1.00 32.31 166 GLY A N 1
ATOM 1196 C CA . GLY A 1 166 ? 7.438 0.019 -22.342 1.00 32.31 166 GLY A CA 1
ATOM 1197 C C . GLY A 1 166 ? 6.579 1.059 -23.024 1.00 32.31 166 GLY A C 1
ATOM 1198 O O . GLY A 1 166 ? 6.466 2.181 -22.538 1.00 32.31 166 GLY A O 1
ATOM 1199 N N . ARG A 1 167 ? 6.064 0.731 -24.213 1.00 32.59 167 ARG A N 1
ATOM 1200 C CA . ARG A 1 167 ? 4.875 1.395 -24.714 1.00 32.59 167 ARG A CA 1
ATOM 1201 C C . ARG A 1 167 ? 3.860 1.013 -23.667 1.00 32.59 167 ARG A C 1
ATOM 1203 O O . ARG A 1 167 ? 3.398 -0.121 -23.625 1.00 32.59 167 ARG A O 1
ATOM 1210 N N . SER A 1 168 ? 3.679 1.922 -22.728 1.00 32.69 168 SER A N 1
ATOM 1211 C CA . SER A 1 168 ? 2.597 1.883 -21.787 1.00 32.69 168 SER A CA 1
ATOM 1212 C C . SER A 1 168 ? 1.364 1.590 -22.659 1.00 32.69 168 SER A C 1
ATOM 1214 O O . SER A 1 168 ? 1.117 2.275 -23.655 1.00 32.69 168 SER A O 1
ATOM 1216 N N . CYS A 1 169 ? 0.634 0.506 -22.383 1.00 33.19 169 CYS A N 1
ATOM 1217 C CA . CYS A 1 169 ? -0.607 0.156 -23.095 1.00 33.19 169 CYS A CA 1
ATOM 1218 C C . CYS A 1 169 ? -1.733 1.182 -22.832 1.00 33.19 169 CYS A C 1
ATOM 1220 O O . CYS A 1 169 ? -2.912 0.872 -22.921 1.00 33.19 169 CYS A O 1
ATOM 1222 N N . TRP A 1 170 ? -1.361 2.422 -22.526 1.00 29.56 170 TRP A N 1
ATOM 1223 C CA . TRP A 1 170 ? -2.199 3.599 -22.383 1.00 29.56 170 TRP A CA 1
ATOM 1224 C C . TRP A 1 170 ? -2.471 4.260 -23.742 1.00 29.56 170 TRP A C 1
ATOM 1226 O O . TRP A 1 170 ? -3.081 5.317 -23.807 1.00 29.56 170 TRP A O 1
ATOM 1236 N N . GLY A 1 171 ? -2.053 3.623 -24.842 1.00 27.44 171 GLY A N 1
ATOM 1237 C CA . GLY A 1 171 ? -2.404 3.990 -26.214 1.00 27.44 171 GLY A CA 1
ATOM 1238 C C . GLY A 1 171 ? -3.811 3.560 -26.647 1.00 27.44 171 GLY A C 1
ATOM 1239 O O . GLY A 1 171 ? -4.045 3.417 -27.844 1.00 27.44 171 GLY A O 1
ATOM 1240 N N . CYS A 1 172 ? -4.740 3.329 -25.717 1.00 30.69 172 CYS A N 1
ATOM 1241 C CA . CYS A 1 172 ? -6.158 3.335 -26.061 1.00 30.69 172 CYS A CA 1
ATOM 1242 C C . CYS A 1 172 ? -6.626 4.790 -25.970 1.00 30.69 172 CYS A C 1
ATOM 1244 O O . CYS A 1 172 ? -6.628 5.369 -24.887 1.00 30.69 172 CYS A O 1
ATOM 1246 N N . GLY A 1 173 ? -6.947 5.389 -27.121 1.00 30.64 173 GLY A N 1
ATOM 1247 C CA . GLY A 1 173 ? -7.489 6.746 -27.217 1.00 30.64 173 GLY A CA 1
ATOM 1248 C C . GLY A 1 173 ? -8.787 6.937 -26.414 1.00 30.64 173 GLY A C 1
ATOM 1249 O O . GLY A 1 173 ? -9.249 6.011 -25.747 1.00 30.64 173 GLY A O 1
ATOM 1250 N N . PRO A 1 174 ? -9.395 8.135 -26.462 1.00 37.41 174 PRO A N 1
ATOM 1251 C CA . PRO A 1 174 ? -10.523 8.515 -25.616 1.00 37.41 174 PRO A CA 1
ATOM 1252 C C . PRO A 1 174 ? -11.792 7.738 -26.000 1.00 37.41 174 PRO A C 1
ATOM 1254 O O . PRO A 1 174 ? -12.673 8.238 -26.688 1.00 37.41 174 PRO A O 1
ATOM 1257 N N . ALA A 1 175 ? -11.901 6.497 -25.544 1.00 34.44 175 ALA A N 1
ATOM 1258 C CA . ALA A 1 175 ? -13.107 5.695 -25.620 1.00 34.44 175 ALA A CA 1
ATOM 1259 C C . ALA A 1 175 ? -13.448 5.261 -24.196 1.00 34.44 175 ALA A C 1
ATOM 1261 O O . ALA A 1 175 ? -12.835 4.356 -23.642 1.00 34.44 175 ALA A O 1
ATOM 1262 N N . ARG A 1 176 ? -14.379 6.021 -23.603 1.00 32.44 176 ARG A N 1
ATOM 1263 C CA . ARG A 1 176 ? -15.147 5.757 -22.377 1.00 32.44 176 ARG A CA 1
ATOM 1264 C C . ARG A 1 176 ? -14.645 4.576 -21.540 1.00 32.44 176 ARG A C 1
ATOM 1266 O O . ARG A 1 176 ? -14.978 3.422 -21.795 1.00 32.44 176 ARG A O 1
ATOM 1273 N N . TRP A 1 177 ? -13.964 4.905 -20.448 1.00 29.02 177 TRP A N 1
ATOM 1274 C CA . TRP A 1 177 ? -13.860 4.033 -19.283 1.00 29.02 177 TRP A CA 1
ATOM 1275 C C . TRP A 1 177 ? -15.260 3.815 -18.684 1.00 29.02 177 TRP A C 1
ATOM 1277 O O . TRP A 1 177 ? -15.680 4.516 -17.770 1.00 29.02 177 TRP A O 1
ATOM 1287 N N . SER A 1 178 ? -16.019 2.862 -19.224 1.00 28.33 178 SER A N 1
ATOM 1288 C CA . SER A 1 178 ? -17.161 2.273 -18.527 1.00 28.33 178 SER A CA 1
ATOM 1289 C C . SER A 1 178 ? -16.685 1.006 -17.825 1.00 28.33 178 SER A C 1
ATOM 1291 O O . SER A 1 178 ? -16.205 0.081 -18.484 1.00 28.33 178 SER A O 1
ATOM 1293 N N . TRP A 1 179 ? -16.855 0.952 -16.505 1.00 28.77 179 TRP A N 1
ATOM 1294 C CA . TRP A 1 179 ? -16.493 -0.162 -15.615 1.00 28.77 179 TRP A CA 1
ATOM 1295 C C . TRP A 1 179 ? -16.928 -1.565 -16.097 1.00 28.77 179 TRP A C 1
ATOM 1297 O O . TRP A 1 179 ? -16.355 -2.567 -15.680 1.00 28.77 179 TRP A O 1
ATOM 1307 N N . GLN A 1 180 ? -17.891 -1.663 -17.017 1.00 33.22 180 GLN A N 1
ATOM 1308 C CA . GLN A 1 180 ? -18.412 -2.928 -17.548 1.00 33.22 180 GLN A CA 1
ATOM 1309 C C . GLN A 1 180 ? -17.492 -3.630 -18.571 1.00 33.22 180 GLN A C 1
ATOM 1311 O O . GLN A 1 180 ? -17.634 -4.835 -18.781 1.00 33.22 180 GLN A O 1
ATOM 1316 N N . ALA A 1 181 ? -16.536 -2.930 -19.195 1.00 32.75 181 ALA A N 1
ATOM 1317 C CA . ALA A 1 181 ? -15.681 -3.519 -20.236 1.00 32.75 181 ALA A CA 1
ATOM 1318 C C . ALA A 1 181 ? -14.531 -4.386 -19.682 1.00 32.75 181 ALA A C 1
ATOM 1320 O O . ALA A 1 181 ? -14.022 -5.253 -20.388 1.00 32.75 181 ALA A O 1
ATOM 1321 N N . ALA A 1 182 ? -14.150 -4.207 -18.411 1.00 37.47 182 ALA A N 1
ATOM 1322 C CA . ALA A 1 182 ? -13.013 -4.906 -17.802 1.00 37.47 182 ALA A CA 1
ATOM 1323 C C . ALA A 1 182 ? -13.258 -6.408 -17.544 1.00 37.47 182 ALA A C 1
ATOM 1325 O O . ALA A 1 182 ? -12.304 -7.157 -17.356 1.00 37.47 182 ALA A O 1
ATOM 1326 N N . TRP A 1 183 ? -14.516 -6.864 -17.560 1.00 32.34 183 TRP A N 1
ATOM 1327 C CA . TRP A 1 183 ? -14.883 -8.238 -17.185 1.00 32.34 183 TRP A CA 1
ATOM 1328 C C . TRP A 1 183 ? -15.308 -9.135 -18.351 1.00 32.34 183 TRP A C 1
ATOM 1330 O O . TRP A 1 183 ? -15.459 -10.344 -18.177 1.00 32.34 183 TRP A O 1
ATOM 1340 N N . ARG A 1 184 ? -15.495 -8.593 -19.559 1.00 33.66 184 ARG A N 1
ATOM 1341 C CA . ARG A 1 184 ? -15.976 -9.376 -20.704 1.00 33.66 184 ARG A CA 1
ATOM 1342 C C . ARG A 1 184 ? -14.893 -9.526 -21.765 1.00 33.66 184 ARG A C 1
ATOM 1344 O O . ARG A 1 184 ? -14.775 -8.711 -22.667 1.00 33.66 184 ARG A O 1
ATOM 1351 N N . GLY A 1 185 ? -14.194 -10.659 -21.713 1.00 36.22 185 GLY A N 1
ATOM 1352 C CA . GLY A 1 185 ? -13.766 -11.326 -22.943 1.00 36.22 185 GLY A CA 1
ATOM 1353 C C . GLY A 1 185 ? -12.267 -11.410 -23.196 1.00 36.22 185 GLY A C 1
ATOM 1354 O O . GLY A 1 185 ? -11.798 -10.959 -24.233 1.00 36.22 185 GLY A O 1
ATOM 1355 N N . CYS A 1 186 ? -11.532 -12.129 -22.347 1.00 32.69 186 CYS A N 1
ATOM 1356 C CA . CYS A 1 186 ? -10.334 -12.832 -22.808 1.00 32.69 186 CYS A CA 1
ATOM 1357 C C . CYS A 1 186 ? -10.731 -14.274 -23.185 1.00 32.69 186 CYS A C 1
ATOM 1359 O O . CYS A 1 186 ? -10.538 -15.213 -22.417 1.00 32.69 186 CYS A O 1
ATOM 1361 N N . ARG A 1 187 ? -11.374 -14.470 -24.349 1.00 35.91 187 ARG A N 1
ATOM 1362 C C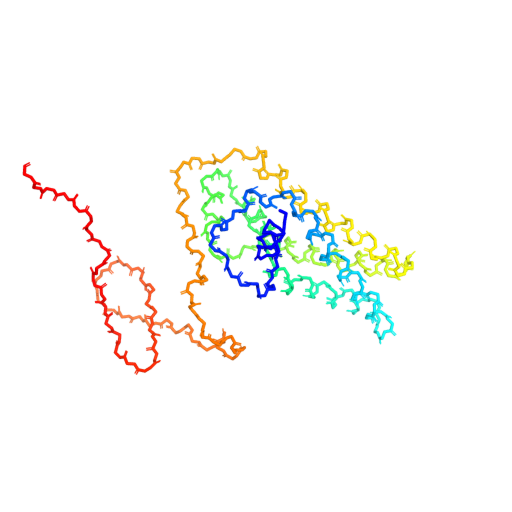A . ARG A 1 187 ? -11.578 -15.824 -24.898 1.00 35.91 187 ARG A CA 1
ATOM 1363 C C . ARG A 1 187 ? -10.303 -16.244 -25.624 1.00 35.91 187 ARG A C 1
ATOM 1365 O O . ARG A 1 187 ? -9.998 -15.720 -26.692 1.00 35.91 187 ARG A O 1
ATOM 1372 N N . ARG A 1 188 ? -9.581 -17.225 -25.072 1.00 32.66 188 ARG A N 1
ATOM 1373 C CA . ARG A 1 188 ? -8.586 -18.004 -25.824 1.00 32.66 188 ARG A CA 1
ATOM 1374 C C . ARG A 1 188 ? -9.299 -18.666 -27.005 1.00 32.66 188 ARG A C 1
ATOM 1376 O O . ARG A 1 188 ? -10.156 -19.516 -26.789 1.00 32.66 188 ARG A O 1
ATOM 1383 N N . SER A 1 189 ? -8.939 -18.310 -28.236 1.00 34.69 189 SER A N 1
ATOM 1384 C CA . SER A 1 189 ? -9.264 -19.136 -29.402 1.00 34.69 189 SER A CA 1
ATOM 1385 C C . SER A 1 189 ? -7.998 -19.861 -29.849 1.00 34.69 189 SER A C 1
ATOM 1387 O O . SER A 1 189 ? -6.926 -19.266 -29.944 1.00 34.69 189 SER A O 1
ATOM 1389 N N . ARG A 1 190 ? -8.115 -21.176 -30.033 1.00 31.81 190 ARG A N 1
ATOM 1390 C CA . ARG A 1 190 ? -7.037 -22.066 -30.459 1.00 31.81 190 ARG A CA 1
ATOM 1391 C C . ARG A 1 190 ? -7.258 -22.327 -31.946 1.00 31.81 190 ARG A C 1
ATOM 1393 O O . ARG A 1 190 ? -8.022 -23.222 -32.289 1.00 31.81 190 ARG A O 1
ATOM 1400 N N . SER A 1 191 ? -6.652 -21.543 -32.834 1.00 35.28 191 SER A N 1
ATOM 1401 C CA . SER A 1 191 ? -6.614 -21.914 -34.251 1.00 35.28 191 SER A CA 1
ATOM 1402 C C . SER A 1 191 ? -5.447 -22.873 -34.472 1.00 35.28 191 SER A C 1
ATOM 1404 O O . SER A 1 191 ? -4.276 -22.506 -34.462 1.00 35.28 191 SER A O 1
ATOM 1406 N N . GLY A 1 192 ? -5.777 -24.155 -34.611 1.00 33.38 192 GLY A N 1
ATOM 1407 C CA . GLY A 1 192 ? -4.834 -25.159 -35.077 1.00 33.38 192 GLY A CA 1
ATOM 1408 C C . GLY A 1 192 ? -4.595 -25.009 -36.578 1.00 33.38 192 GLY A C 1
ATOM 1409 O O . GLY A 1 192 ? -5.532 -25.139 -37.359 1.00 33.38 192 GLY A O 1
ATOM 1410 N N . ARG A 1 193 ? -3.340 -24.767 -36.966 1.00 35.09 193 ARG A N 1
ATOM 1411 C CA . ARG A 1 193 ? -2.601 -25.486 -38.023 1.00 35.09 193 ARG A CA 1
ATOM 1412 C C . ARG A 1 193 ? -1.177 -24.924 -38.098 1.00 35.09 193 ARG A C 1
ATOM 1414 O O . ARG A 1 193 ? -0.993 -23.746 -38.364 1.00 35.09 193 ARG A O 1
ATOM 1421 N N . SER A 1 194 ? -0.215 -25.803 -37.802 1.00 42.47 194 SER A N 1
ATOM 1422 C CA . SER A 1 194 ? 1.228 -25.737 -38.099 1.00 42.47 194 SER A CA 1
ATOM 1423 C C . SER A 1 194 ? 1.918 -24.364 -38.022 1.00 42.47 194 SER A C 1
ATOM 1425 O O . SER A 1 194 ? 1.909 -23.597 -38.981 1.00 42.47 194 SER A O 1
ATOM 1427 N N . GLY A 1 195 ? 2.628 -24.114 -36.920 1.00 31.78 195 GLY A N 1
ATOM 1428 C CA . GLY A 1 195 ? 3.595 -23.018 -36.819 1.00 31.78 195 GLY A CA 1
ATOM 1429 C C . GLY A 1 195 ? 3.674 -22.454 -35.406 1.00 31.78 195 GLY A C 1
ATOM 1430 O O . GLY A 1 195 ? 2.736 -21.833 -34.920 1.00 31.78 195 GLY A O 1
ATOM 1431 N N . SER A 1 196 ? 4.790 -22.695 -34.727 1.00 34.09 196 SER A N 1
ATOM 1432 C CA . SER A 1 196 ? 5.104 -22.219 -33.381 1.00 34.09 196 SER A CA 1
ATOM 1433 C C . SER A 1 196 ? 5.085 -20.685 -33.284 1.00 34.09 196 SER A C 1
ATOM 1435 O O . SER A 1 196 ? 6.028 -20.023 -33.715 1.00 34.09 196 SER A O 1
ATOM 1437 N N . GLY A 1 197 ? 4.041 -20.117 -32.679 1.00 31.25 197 GLY A N 1
ATOM 1438 C CA . GLY A 1 197 ? 3.994 -18.699 -32.329 1.00 31.25 197 GLY A CA 1
ATOM 1439 C C . GLY A 1 197 ? 2.744 -18.339 -31.530 1.00 31.25 197 GLY A C 1
ATOM 1440 O O . GLY A 1 197 ? 1.629 -18.475 -32.022 1.00 31.25 197 GLY A O 1
ATOM 1441 N N . TRP A 1 198 ? 2.920 -17.865 -30.295 1.00 27.38 198 TRP A N 1
ATOM 1442 C CA . TRP A 1 198 ? 1.843 -17.233 -29.531 1.00 27.38 198 TRP A CA 1
ATOM 1443 C C . TRP A 1 198 ? 1.703 -15.784 -30.007 1.00 27.38 198 TRP A C 1
ATOM 1445 O O . TRP A 1 198 ? 2.608 -14.975 -29.809 1.00 27.38 198 TRP A O 1
ATOM 1455 N N . GLY A 1 199 ? 0.590 -15.464 -30.665 1.00 32.09 199 GLY A N 1
ATOM 1456 C CA . GLY A 1 199 ? 0.233 -14.101 -31.054 1.00 32.09 199 GLY A CA 1
ATOM 1457 C C . GLY A 1 199 ? -1.021 -13.641 -30.319 1.00 32.09 199 GLY A C 1
ATOM 1458 O O . GLY A 1 199 ? -2.008 -14.371 -30.259 1.00 32.09 199 GLY A O 1
ATOM 1459 N N . TYR A 1 200 ? -0.992 -12.427 -29.773 1.00 33.50 200 TYR A N 1
ATOM 1460 C CA . TYR A 1 200 ? -2.175 -11.748 -29.244 1.00 33.50 200 TYR A CA 1
ATOM 1461 C C . TYR A 1 200 ? -2.797 -10.925 -30.377 1.00 33.50 200 TYR A C 1
ATOM 1463 O O . TYR A 1 200 ? -2.113 -10.092 -30.974 1.00 33.50 200 TYR A O 1
ATOM 1471 N N . ALA A 1 201 ? -4.073 -11.151 -30.684 1.00 36.03 201 ALA A N 1
ATOM 1472 C CA . ALA A 1 201 ? -4.829 -10.340 -31.634 1.00 36.03 201 ALA A CA 1
ATOM 1473 C C . ALA A 1 201 ? -5.810 -9.442 -30.870 1.00 36.03 201 ALA A C 1
ATOM 1475 O O . ALA A 1 201 ? -6.654 -9.938 -30.126 1.00 36.03 201 ALA A O 1
ATOM 1476 N N . CYS A 1 202 ? -5.723 -8.128 -31.073 1.00 30.95 202 CYS A N 1
ATOM 1477 C CA . CYS A 1 202 ? -6.782 -7.203 -30.680 1.00 30.95 202 CYS A CA 1
ATOM 1478 C C . CYS A 1 202 ? -7.826 -7.183 -31.804 1.00 30.95 202 CYS A C 1
ATOM 1480 O O . CYS A 1 202 ? -7.549 -6.656 -32.878 1.00 30.95 202 CYS A O 1
ATOM 1482 N N . CYS A 1 203 ? -9.007 -7.763 -31.581 1.00 30.94 203 CYS A N 1
ATOM 1483 C CA . CYS A 1 203 ? -10.157 -7.580 -32.471 1.00 30.94 203 CYS A CA 1
ATOM 1484 C C . CYS A 1 203 ? -11.128 -6.579 -31.826 1.00 30.94 203 CYS A C 1
ATOM 1486 O O . CYS A 1 203 ? -11.526 -6.744 -30.673 1.00 30.94 203 CYS A O 1
ATOM 1488 N N . SER A 1 204 ? -11.519 -5.555 -32.581 1.00 31.47 204 SER A N 1
ATOM 1489 C CA . SER A 1 204 ? -12.617 -4.648 -32.236 1.00 31.47 204 SER A CA 1
ATOM 1490 C C . SER A 1 204 ? -13.894 -5.114 -32.950 1.00 31.47 204 SER A C 1
ATOM 1492 O O . SER A 1 204 ? -13.849 -5.333 -34.162 1.00 31.47 204 SER A O 1
ATOM 1494 N N . PRO A 1 205 ? -15.042 -5.261 -32.268 1.00 34.41 205 PRO A N 1
ATOM 1495 C CA . PRO A 1 205 ? -16.341 -5.296 -32.936 1.00 34.41 205 PRO A CA 1
ATOM 1496 C C . PRO A 1 205 ? -16.808 -3.859 -33.267 1.00 34.41 205 PRO A C 1
ATOM 1498 O O . PRO A 1 205 ? -16.533 -2.966 -32.464 1.00 34.41 205 PRO A O 1
ATOM 1501 N N . PRO A 1 206 ? -17.539 -3.599 -34.375 1.00 41.91 206 PRO A N 1
ATOM 1502 C CA . PRO A 1 206 ? -18.054 -4.524 -35.380 1.00 41.91 206 PRO A CA 1
ATOM 1503 C C . PRO A 1 206 ? -17.554 -4.147 -36.792 1.00 41.91 206 PRO A C 1
ATOM 1505 O O . PRO A 1 206 ? -18.224 -3.432 -37.525 1.00 41.91 206 PRO A O 1
ATOM 1508 N N . SER A 1 207 ? -16.363 -4.583 -37.202 1.00 34.59 207 SER A N 1
ATOM 1509 C CA . SER A 1 207 ? -16.028 -4.758 -38.631 1.00 34.59 207 SER A CA 1
ATOM 1510 C C . SER A 1 207 ? -14.660 -5.424 -38.794 1.00 34.59 207 SER A C 1
ATOM 1512 O O . SER A 1 207 ? -13.641 -4.909 -38.355 1.00 34.59 207 SER A O 1
ATOM 1514 N N . SER A 1 208 ? -14.678 -6.604 -39.421 1.00 32.72 208 SER A N 1
ATOM 1515 C CA . SER A 1 208 ? -13.568 -7.324 -40.071 1.00 32.72 208 SER A CA 1
ATOM 1516 C C . SER A 1 208 ? -12.150 -7.154 -39.490 1.00 32.72 208 SER A C 1
ATOM 1518 O O . SER A 1 208 ? -11.459 -6.175 -39.779 1.00 32.72 208 SER A O 1
ATOM 1520 N N . CYS A 1 209 ? -11.646 -8.179 -38.790 1.00 33.31 209 CYS A N 1
ATOM 1521 C CA . CYS A 1 209 ? -10.231 -8.262 -38.416 1.00 33.31 209 CYS A CA 1
ATOM 1522 C C . CYS A 1 209 ? -9.368 -8.358 -39.701 1.00 33.31 209 CYS A C 1
ATOM 1524 O O . CYS A 1 209 ? -9.329 -9.398 -40.357 1.00 33.31 209 CYS A O 1
ATOM 1526 N N . ARG A 1 210 ? -8.673 -7.276 -40.088 1.00 29.00 210 ARG A N 1
ATOM 1527 C CA . ARG A 1 210 ? -7.593 -7.323 -41.093 1.00 29.00 210 ARG A CA 1
ATOM 1528 C C . ARG A 1 210 ? -6.262 -7.542 -40.388 1.00 29.00 210 ARG A C 1
ATOM 1530 O O . ARG A 1 210 ? -5.791 -6.689 -39.643 1.00 29.00 210 ARG A O 1
ATOM 1537 N N . CYS A 1 211 ? -5.638 -8.679 -40.669 1.00 30.55 211 CYS A N 1
ATOM 1538 C CA . CYS A 1 211 ? -4.272 -8.977 -40.264 1.00 30.55 211 CYS A CA 1
ATOM 1539 C C . CYS A 1 211 ? -3.316 -8.131 -41.127 1.00 30.55 211 CYS A C 1
ATOM 1541 O O . CYS A 1 211 ? -3.062 -8.474 -42.280 1.00 30.55 211 CYS A O 1
ATOM 1543 N N . SER A 1 212 ? -2.826 -6.991 -40.627 1.00 32.53 212 SER A N 1
ATOM 1544 C CA . SER A 1 212 ? -1.827 -6.202 -41.357 1.00 32.53 212 SER A CA 1
ATOM 1545 C C . SER A 1 212 ? -0.428 -6.785 -41.120 1.00 32.53 212 SER A C 1
ATOM 1547 O O . SER A 1 212 ? 0.142 -6.717 -40.037 1.00 32.53 212 SER A O 1
ATOM 1549 N N . SER A 1 213 ? 0.158 -7.367 -42.165 1.00 33.41 213 SER A N 1
ATOM 1550 C CA . SER A 1 213 ? 1.508 -7.953 -42.189 1.00 33.41 213 SER A CA 1
ATOM 1551 C C . SER A 1 213 ? 2.648 -6.917 -42.190 1.00 33.41 213 SER A C 1
ATOM 1553 O O . SER A 1 213 ? 3.797 -7.248 -42.476 1.00 33.41 213 SER A O 1
ATOM 1555 N N . ARG A 1 214 ? 2.384 -5.646 -41.859 1.00 31.14 214 ARG A N 1
ATOM 1556 C CA . ARG A 1 214 ? 3.376 -4.555 -41.929 1.00 31.14 214 ARG A CA 1
ATOM 1557 C C . ARG A 1 214 ? 4.019 -4.240 -40.581 1.00 31.14 214 ARG A C 1
ATOM 1559 O O . ARG A 1 214 ? 4.028 -3.098 -40.139 1.00 31.14 214 ARG A O 1
ATOM 1566 N N . CYS A 1 215 ? 4.612 -5.245 -39.946 1.00 34.44 215 CYS A N 1
ATOM 1567 C CA . CYS A 1 215 ? 5.552 -5.005 -38.852 1.00 34.44 215 CYS A CA 1
ATOM 1568 C C . CYS A 1 215 ? 6.689 -6.031 -38.895 1.00 34.44 215 CYS A C 1
ATOM 1570 O O . CYS A 1 215 ? 6.787 -6.928 -38.065 1.00 34.44 215 CYS A O 1
ATOM 1572 N N . GLY A 1 216 ? 7.530 -5.928 -39.924 1.00 36.38 216 GLY A N 1
ATOM 1573 C CA . GLY A 1 216 ? 8.705 -6.782 -40.056 1.00 36.38 216 GLY A CA 1
ATOM 1574 C C . GLY A 1 216 ? 9.351 -6.693 -41.429 1.00 36.38 216 GLY A C 1
ATOM 1575 O O . GLY A 1 216 ? 9.108 -7.561 -42.256 1.00 36.38 216 GLY A O 1
ATOM 1576 N N . ARG A 1 217 ? 10.147 -5.639 -41.659 1.00 30.53 217 ARG A N 1
ATOM 1577 C CA . ARG A 1 217 ? 11.321 -5.580 -42.563 1.00 30.53 217 ARG A CA 1
ATOM 1578 C C . ARG A 1 217 ? 11.788 -4.124 -42.682 1.00 30.53 217 ARG A C 1
ATOM 1580 O O . ARG A 1 217 ? 11.406 -3.411 -43.600 1.00 30.53 217 ARG A O 1
ATOM 1587 N N . SER A 1 218 ? 12.621 -3.672 -41.746 1.00 34.19 218 SER A N 1
ATOM 1588 C CA . SER A 1 218 ? 13.494 -2.520 -41.992 1.00 34.19 218 SER A CA 1
ATOM 1589 C C . SER A 1 218 ? 14.777 -3.025 -42.660 1.00 34.19 218 SER A C 1
ATOM 1591 O O . SER A 1 218 ? 15.652 -3.567 -41.989 1.00 34.19 218 SER A O 1
ATOM 1593 N N . GLY A 1 219 ? 14.793 -2.912 -43.990 1.00 29.70 219 GLY A N 1
ATOM 1594 C CA . GLY A 1 219 ? 15.944 -2.677 -44.869 1.00 29.70 219 GLY A CA 1
ATOM 1595 C C . GLY A 1 219 ? 17.249 -3.446 -44.647 1.00 29.70 219 GLY A C 1
ATOM 1596 O O . GLY A 1 219 ? 18.096 -3.024 -43.868 1.00 29.70 219 GLY A O 1
ATOM 1597 N N . ARG A 1 220 ? 17.477 -4.471 -45.478 1.00 32.62 220 ARG A N 1
ATOM 1598 C CA . ARG A 1 220 ? 18.788 -4.708 -46.104 1.00 32.62 220 ARG A CA 1
ATOM 1599 C C . ARG A 1 220 ? 18.640 -4.517 -47.622 1.00 32.62 220 ARG A C 1
ATOM 1601 O O . ARG A 1 220 ? 17.715 -5.086 -48.194 1.00 32.62 220 ARG A O 1
ATOM 1608 N N . SER A 1 221 ? 19.586 -3.760 -48.183 1.00 33.50 221 SER A N 1
ATOM 1609 C CA . SER A 1 221 ? 20.072 -3.720 -49.579 1.00 33.50 221 SER A CA 1
ATOM 1610 C C . SER A 1 221 ? 19.338 -2.897 -50.653 1.00 33.50 221 SER A C 1
ATOM 1612 O O . SER A 1 221 ? 18.263 -3.278 -51.105 1.00 33.50 221 SER A O 1
ATOM 1614 N N . ALA A 1 222 ? 20.014 -1.827 -51.100 1.00 34.06 222 ALA A N 1
ATOM 1615 C CA . ALA A 1 222 ? 20.308 -1.388 -52.485 1.00 34.06 222 ALA A CA 1
ATOM 1616 C C . ALA A 1 222 ? 21.022 -0.014 -52.361 1.00 34.06 222 ALA A C 1
ATOM 1618 O O . ALA A 1 222 ? 20.563 0.795 -51.560 1.00 34.06 222 ALA A O 1
ATOM 1619 N N . ALA A 1 223 ? 22.131 0.343 -53.010 1.00 36.09 223 ALA A N 1
ATOM 1620 C CA . ALA A 1 223 ? 22.925 -0.194 -54.111 1.00 36.09 223 ALA A CA 1
ATOM 1621 C C . ALA A 1 223 ? 24.409 0.155 -53.868 1.00 36.09 223 ALA A C 1
ATOM 1623 O O . ALA A 1 223 ? 24.659 1.052 -53.027 1.00 36.09 223 ALA A O 1
#

Secondary structure (DSSP, 8-state):
-HHHHHHHHHHHS---PPPPTT--HHHHGGGHHHHHHHHHHHHHHHHHHHHTTS-HHHHHHHHHHHHHHHHTTHHHHHHHHHHHHTT-SSHHHHHHHTTSSS--HHHHHHHHHHHHHHHHHHH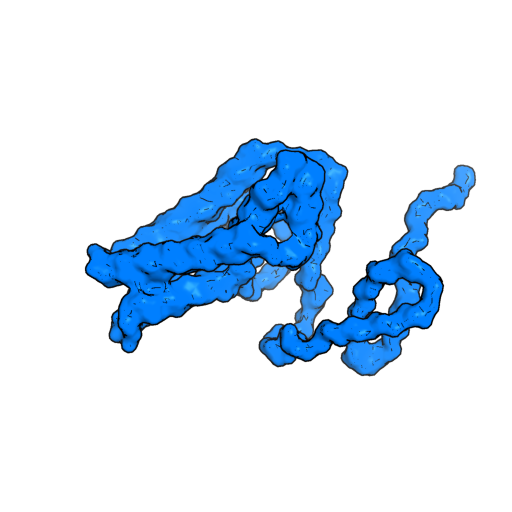HHHHHS-HHHHHHHHHHHHHHHHHHHHHHHHHS----S-------TT---S----GGGGGS--------SS--------PPTTS-------SS-------

pLDDT: mean 74.22, std 26.84, range [27.38, 98.44]

Sequence (223 aa):
MIAALRDATSFLTRVPLPQREGFDLARAAWAFPIVGAGVGAVVGALAWGASLLVPPLVAATLAVLAEVLLTGALHLDGLADCADGCGGRDRESRLRIMKDHAVGVYGTAAVVLALVLQIAAVQALLGSLEWWGVVAVLASVGALSRSGMLTVALRLRRGGPRGRRGRSCWGCGPARWSWQAAWRGCRRSRSGRSGSGWGYACCSPPSSCRCSSRCGRSGRSAA